Protein AF-A0A1I7UH33-F1 (afdb_monomer_lite)

Secondary structure (DSSP, 8-state):
-----------HHHHHHHHHHHHHHHHHHHHHEETTEESS-SS---HHHHHHHHHHHHHHHHHHHHHHHHHHHHHHHHHHTT-HHHHHHHHHHHHHHHHHHHHHHHHHHHHHHHHHHHHHHHHHHHHHHHHHHHHHHHHHHHHHHHHHHHHHHHHHHHHHHHHHHHHHHHHHHHHHHHHHHHHHHHHHHHHHHHHHHHHHHHHHHHHHHHHHHHHHHHHHHHHHHHHHHHHHHHHHHHHHHHHHHHHHHHHHHHHHHHHHHHHHHHHHHHHHHHHHHHHHHHHHHHHHHHHHHHHHHHHHHTSSSSS----------------------------

pLDDT: mean 82.99, std 18.4, range [32.38, 98.31]

Sequence (335 aa):
MSTEPVYIVLSSDDTVKYAIDQTLFSIESGIRGAPSDPFYPDEIQDQSLSLNISCAVSFYEGLAKNEGDRTQKTLERLTKEGKTAQVNSVLYDFNQNLFGIVEKAKKEGIRLKEQYDGKEDYCRIKELEEELAEKDEKLERLFSTIDRYKTKQSESNRMLKEKDEEIKRLSGLIREMDQKLILEEKEKKESVEKWMKKFLDTQYELLKSVHRHKTDTEEWNLKEFQFNQRIEYTDEYAKRLKELLEEAEERNMEDENLMMKLDSAEEEVYDLNCSIDGFKKIVETLTENLEKLTKELGEKKKKEELKEATDELPDIYEDDELDMESFDQLEDEDE

Foldseek 3Di:
DDPDDPPPCDPLLVLLVVLLVVLLVLLLCLQQPHPVDGLDPPDDPPPVLVVVSVVLSVVLSVQLVVLSVVLVVVLVVCVVVVVVVCNVVSVVVSSVSSVVSSVVSNVNNVVSSVVVVVVVVVVVVVVVVVVVVVVVVVVVVVVVVVVVVVVVVVVVVVVVVVVVVVVVVVVVVVVVVVVVVVVVVVVVVVVVVVVVVVVVVVVVVVVVVVVVVVVVVVVVVVVVVVVVVVVVVVVVVVVVVVVVVVVVVVVVVVVVVVVVVVVVVVVVVVVVVVVVVVVVVVVVVVVVVVVVVVVVVVVVVVPPPDDDDDDDDDDDDDDDDDDDDDDDDDDDDDD

Organism: NCBI:txid1561998

Structure (mmCIF, N/CA/C/O backbone):
data_AF-A0A1I7UH33-F1
#
_entry.id   AF-A0A1I7UH33-F1
#
loop_
_atom_site.group_PDB
_atom_site.id
_atom_site.type_symbol
_atom_site.label_atom_id
_atom_site.label_alt_id
_atom_site.label_comp_id
_atom_site.label_asym_id
_atom_site.label_entity_id
_atom_site.label_seq_id
_atom_site.pdbx_PDB_ins_code
_atom_site.Cartn_x
_atom_site.Cartn_y
_atom_site.Cartn_z
_atom_site.occupancy
_atom_site.B_iso_or_equiv
_atom_site.auth_seq_id
_atom_site.auth_comp_id
_atom_site.auth_asym_id
_atom_site.auth_atom_id
_atom_site.pdbx_PDB_model_num
ATOM 1 N N . MET A 1 1 ? -73.835 33.667 94.790 1.00 40.38 1 MET A N 1
ATOM 2 C CA . MET A 1 1 ? -73.772 32.713 93.666 1.00 40.38 1 MET A CA 1
ATOM 3 C C . MET A 1 1 ? -72.924 31.552 94.140 1.00 40.38 1 MET A C 1
ATOM 5 O O . MET A 1 1 ? -71.774 31.785 94.480 1.00 40.38 1 MET A O 1
ATOM 9 N N . SER A 1 2 ? -73.536 30.382 94.338 1.00 36.44 2 SER A N 1
ATOM 10 C CA . SER A 1 2 ? -72.863 29.214 94.918 1.00 36.44 2 SER A CA 1
ATOM 11 C C . SER A 1 2 ? -71.947 28.579 93.876 1.00 36.44 2 SER A C 1
ATOM 13 O O . SER A 1 2 ? -72.409 28.188 92.806 1.00 36.44 2 SER A O 1
ATOM 15 N N . THR A 1 3 ? -70.654 28.536 94.180 1.00 47.97 3 THR A N 1
ATOM 16 C CA . THR A 1 3 ? -69.605 27.846 93.427 1.00 47.97 3 THR A CA 1
ATOM 17 C C . THR A 1 3 ? -69.366 26.482 94.065 1.00 47.97 3 THR A C 1
ATOM 19 O O . THR A 1 3 ? -68.368 26.287 94.756 1.00 47.97 3 THR A O 1
ATOM 22 N N . GLU A 1 4 ? -70.292 25.548 93.868 1.00 35.81 4 GLU A N 1
ATOM 23 C CA . GLU A 1 4 ? -70.017 24.134 94.121 1.00 35.81 4 GLU A CA 1
ATOM 24 C C . GLU A 1 4 ? -69.706 23.444 92.786 1.00 35.81 4 GLU A C 1
ATOM 26 O O . GLU A 1 4 ? -70.457 23.614 91.820 1.00 35.81 4 GLU A O 1
ATOM 31 N N . PRO A 1 5 ? -68.582 22.712 92.685 1.00 42.12 5 PRO A N 1
ATOM 32 C CA . PRO A 1 5 ? -68.235 21.980 91.480 1.00 42.12 5 PRO A CA 1
ATOM 33 C C . PRO A 1 5 ? -69.260 20.868 91.252 1.00 42.12 5 PRO A C 1
ATOM 35 O O . PRO A 1 5 ? -69.500 20.029 92.121 1.00 42.12 5 PRO A O 1
ATOM 38 N N . VAL A 1 6 ? -69.856 20.859 90.061 1.00 32.38 6 VAL A N 1
ATOM 39 C CA . VAL A 1 6 ? -70.699 19.765 89.579 1.00 32.38 6 VAL A CA 1
ATOM 40 C C . VAL A 1 6 ? -69.805 18.534 89.427 1.00 32.38 6 VAL A C 1
ATOM 42 O O . VAL A 1 6 ? -69.085 18.395 88.440 1.00 32.38 6 VAL A O 1
ATOM 45 N N . TYR A 1 7 ? -69.822 17.647 90.421 1.00 38.19 7 TYR A N 1
ATOM 46 C CA . TYR A 1 7 ? -69.292 16.298 90.270 1.00 38.19 7 TYR A CA 1
ATOM 47 C C . TYR A 1 7 ? -70.188 15.575 89.266 1.00 38.19 7 TYR A C 1
ATOM 49 O O . TYR A 1 7 ? -71.305 15.174 89.595 1.00 38.19 7 TYR A O 1
ATOM 57 N N . ILE A 1 8 ? -69.716 15.427 88.027 1.00 38.53 8 ILE A N 1
ATOM 58 C CA . ILE A 1 8 ? -70.295 14.454 87.103 1.00 38.53 8 ILE A CA 1
ATOM 59 C C . ILE A 1 8 ? -69.980 13.087 87.711 1.00 38.53 8 ILE A C 1
ATOM 61 O O . ILE A 1 8 ? -68.892 12.545 87.533 1.00 38.53 8 ILE A O 1
ATOM 65 N N . VAL A 1 9 ? -70.916 12.556 88.496 1.00 41.16 9 VAL A N 1
ATOM 66 C CA . VAL A 1 9 ? -70.908 11.156 88.913 1.00 41.16 9 VAL A CA 1
ATOM 67 C C . VAL A 1 9 ? -71.262 10.354 87.664 1.00 41.16 9 VAL A C 1
ATOM 69 O O . VAL A 1 9 ? -72.426 10.046 87.419 1.00 41.16 9 VAL A O 1
ATOM 72 N N . LEU A 1 10 ? -70.264 10.096 86.815 1.00 51.88 10 LEU A N 1
ATOM 73 C CA . LEU A 1 10 ? -70.374 9.047 85.808 1.00 51.88 10 LEU A CA 1
ATOM 74 C C . LEU A 1 10 ? -70.649 7.741 86.553 1.00 51.88 10 LEU A C 1
ATOM 76 O O . LEU A 1 10 ? -70.058 7.486 87.608 1.00 51.88 10 LEU A O 1
ATOM 80 N N . SER A 1 11 ? -71.560 6.926 86.024 1.00 64.50 11 SER A N 1
ATOM 81 C CA . SER A 1 11 ? -71.752 5.577 86.543 1.00 64.50 11 SER A CA 1
ATOM 82 C C . SER A 1 11 ? -70.399 4.858 86.543 1.00 64.50 11 SER A C 1
ATOM 84 O O . SER A 1 11 ? -69.590 5.027 85.624 1.00 64.50 11 SER A O 1
ATOM 86 N N . SER A 1 12 ? -70.135 4.045 87.566 1.00 66.56 12 SER A N 1
ATOM 87 C CA . SER A 1 12 ? -68.930 3.211 87.625 1.00 66.56 12 SER A CA 1
ATOM 88 C C . SER A 1 12 ? -68.765 2.341 86.370 1.00 66.56 12 SER A C 1
ATOM 90 O O . SER A 1 12 ? -67.638 2.050 85.975 1.00 66.56 12 SER A O 1
ATOM 92 N N . ASP A 1 13 ? -69.875 2.001 85.708 1.00 75.44 13 ASP A N 1
ATOM 93 C CA . ASP A 1 13 ? -69.895 1.245 84.453 1.00 75.44 13 ASP A CA 1
ATOM 94 C C . ASP A 1 13 ? -69.340 2.041 83.260 1.00 75.44 13 ASP A C 1
ATOM 96 O O . ASP A 1 13 ? -68.553 1.508 82.476 1.00 75.44 13 ASP A O 1
ATOM 100 N N . ASP A 1 14 ? -69.676 3.330 83.143 1.00 82.56 14 ASP A N 1
ATOM 101 C CA . ASP A 1 14 ? -69.203 4.182 82.040 1.00 82.56 14 ASP A CA 1
ATOM 102 C C . ASP A 1 14 ? -67.693 4.429 82.138 1.00 82.56 14 ASP A C 1
ATOM 104 O O . ASP A 1 14 ? -66.991 4.491 81.129 1.00 82.56 14 ASP A O 1
ATOM 108 N N . THR A 1 15 ? -67.180 4.511 83.369 1.00 84.00 15 THR A N 1
ATOM 109 C CA . THR A 1 15 ? -65.752 4.726 83.638 1.00 84.00 15 THR A CA 1
ATOM 110 C C . THR A 1 15 ? -64.915 3.505 83.248 1.00 84.00 15 THR A C 1
ATOM 112 O O . THR A 1 15 ? -63.878 3.652 82.601 1.00 84.00 15 THR A O 1
ATOM 115 N N . VAL A 1 16 ? -65.370 2.295 83.601 1.00 87.44 16 VAL A N 1
ATOM 116 C CA . VAL A 1 16 ? -64.689 1.044 83.228 1.00 87.44 16 VAL A CA 1
ATOM 117 C C . VAL A 1 16 ? -64.705 0.861 81.715 1.00 87.44 16 VAL A C 1
ATOM 119 O O . VAL A 1 16 ? -63.663 0.585 81.124 1.00 87.44 16 VAL A O 1
ATOM 122 N N . LYS A 1 17 ? -65.857 1.081 81.073 1.00 90.62 17 LYS A N 1
ATOM 123 C CA . LYS A 1 17 ? -65.989 0.955 79.620 1.00 90.62 17 LYS A CA 1
ATOM 124 C C . LYS A 1 17 ? -65.065 1.915 78.870 1.00 90.62 17 LYS A C 1
ATOM 126 O O . LYS A 1 17 ? -64.315 1.478 78.004 1.00 90.62 17 LYS A O 1
ATOM 131 N N . TYR A 1 18 ? -65.060 3.192 79.252 1.00 92.19 18 TYR A N 1
ATOM 132 C CA . TYR A 1 18 ? -64.188 4.196 78.641 1.00 92.19 18 TYR A CA 1
ATOM 133 C C . TYR A 1 18 ? -62.700 3.831 78.765 1.00 92.19 18 TYR A C 1
ATOM 135 O O . TYR A 1 18 ? -61.945 3.935 77.799 1.00 92.19 18 TYR A O 1
ATOM 143 N N . ALA A 1 19 ? -62.272 3.360 79.939 1.00 91.44 19 ALA A N 1
ATOM 144 C CA . ALA A 1 19 ? -60.888 2.954 80.163 1.00 91.44 19 ALA A CA 1
ATOM 145 C C . ALA A 1 19 ? -60.489 1.722 79.331 1.00 91.44 19 ALA A C 1
ATOM 147 O O . ALA A 1 19 ? -59.359 1.663 78.838 1.00 91.44 19 ALA A O 1
ATOM 148 N N . ILE A 1 20 ? -61.403 0.763 79.133 1.00 94.19 20 ILE A N 1
ATOM 149 C CA . ILE A 1 20 ? -61.179 -0.376 78.231 1.00 94.19 20 ILE A CA 1
ATOM 150 C C . ILE A 1 20 ? -61.029 0.125 76.799 1.00 94.19 20 ILE A C 1
ATOM 152 O O . ILE A 1 20 ? -60.018 -0.185 76.181 1.00 94.19 20 ILE A O 1
ATOM 156 N N . ASP A 1 21 ? -61.965 0.929 76.291 1.00 93.81 21 ASP A N 1
ATOM 157 C CA . ASP A 1 21 ? -61.934 1.419 74.906 1.00 93.81 21 ASP A CA 1
ATOM 158 C C . ASP A 1 21 ? -60.626 2.178 74.608 1.00 93.81 21 ASP A C 1
ATOM 160 O O . ASP A 1 21 ? -59.949 1.910 73.611 1.00 93.81 21 ASP A O 1
ATOM 164 N N . GLN A 1 22 ? -60.193 3.039 75.535 1.00 94.19 22 GLN A N 1
ATOM 165 C CA . GLN A 1 22 ? -58.915 3.749 75.430 1.00 94.19 22 GLN A CA 1
ATOM 166 C C . GLN A 1 22 ? -57.704 2.801 75.469 1.00 94.19 22 GLN A C 1
ATOM 168 O O . GLN A 1 22 ? -56.687 3.030 74.804 1.00 94.19 22 GLN A O 1
ATOM 173 N N . THR A 1 23 ? -57.801 1.724 76.247 1.00 95.44 23 THR A N 1
ATOM 174 C CA . THR A 1 23 ? -56.757 0.701 76.344 1.00 95.44 23 THR A CA 1
ATOM 175 C C . THR A 1 23 ? -56.668 -0.134 75.073 1.00 95.44 23 THR A C 1
ATOM 177 O O . THR A 1 23 ? -55.558 -0.380 74.611 1.00 95.44 23 THR A O 1
ATOM 180 N N . LEU A 1 24 ? -57.796 -0.519 74.468 1.00 96.31 24 LEU A N 1
ATOM 181 C CA . LEU A 1 24 ? -57.823 -1.260 73.201 1.00 96.31 24 LEU A CA 1
ATOM 182 C C . LEU A 1 24 ? -57.125 -0.461 72.093 1.00 96.31 24 LEU A C 1
ATOM 184 O O . LEU A 1 24 ? -56.218 -0.978 71.444 1.00 96.31 24 LEU A O 1
ATOM 188 N N . PHE A 1 25 ? -57.439 0.832 71.975 1.00 95.19 25 PHE A N 1
ATOM 189 C CA . PHE A 1 25 ? -56.751 1.727 71.039 1.00 95.19 25 PHE A CA 1
ATOM 190 C C . PHE A 1 25 ? -55.234 1.807 71.303 1.00 95.19 25 PHE A C 1
ATOM 192 O O . PHE A 1 25 ? -54.415 1.793 70.380 1.00 95.19 25 PHE A O 1
ATOM 199 N N . SER A 1 26 ? -54.844 1.862 72.579 1.00 95.62 26 SER A N 1
ATOM 200 C CA . SER A 1 26 ? -53.435 1.925 72.988 1.00 95.62 26 SER A CA 1
ATOM 201 C C . SER A 1 26 ? -52.684 0.609 72.752 1.00 95.62 26 SER A C 1
ATOM 203 O O . SER A 1 26 ? -51.489 0.637 72.466 1.00 95.62 26 SER A O 1
ATOM 205 N N . ILE A 1 27 ? -53.362 -0.538 72.860 1.00 96.94 27 ILE A N 1
ATOM 206 C CA . ILE A 1 27 ? -52.823 -1.865 72.527 1.00 96.94 27 ILE A CA 1
ATOM 207 C C . ILE A 1 27 ? -52.566 -1.956 71.026 1.00 96.94 27 ILE A C 1
ATOM 209 O O . ILE A 1 27 ? -51.472 -2.347 70.623 1.00 96.94 27 ILE A O 1
ATOM 213 N N . GLU A 1 28 ? -53.541 -1.559 70.208 1.00 93.75 28 GLU A N 1
ATOM 214 C CA . GLU A 1 28 ? -53.405 -1.582 68.754 1.00 93.75 28 GLU A CA 1
ATOM 215 C C . GLU A 1 28 ? -52.258 -0.677 68.291 1.00 93.75 28 GLU A C 1
ATOM 217 O O . GLU A 1 28 ? -51.367 -1.135 67.577 1.00 93.75 28 GLU A O 1
ATOM 222 N N . SER A 1 29 ? -52.200 0.556 68.804 1.00 93.88 29 SER A N 1
ATOM 223 C CA . SER A 1 29 ? -51.093 1.485 68.532 1.00 93.88 29 SER A CA 1
ATOM 224 C C . SER A 1 29 ? -49.752 0.987 69.088 1.00 93.88 29 SER A C 1
ATOM 226 O O . SER A 1 29 ? -48.694 1.254 68.527 1.00 93.88 29 SER A O 1
ATOM 228 N N . GLY A 1 30 ? -49.759 0.257 70.205 1.00 95.00 30 GLY A N 1
ATOM 229 C CA . GLY A 1 30 ? -48.544 -0.318 70.778 1.00 95.00 30 GLY A CA 1
ATOM 230 C C . GLY A 1 30 ? -47.955 -1.430 69.912 1.00 95.00 30 GLY A C 1
ATOM 231 O O . GLY A 1 30 ? -46.737 -1.545 69.810 1.00 95.00 30 GLY A O 1
ATOM 232 N N . ILE A 1 31 ? -48.811 -2.228 69.273 1.00 95.31 31 ILE A N 1
ATOM 233 C CA . ILE A 1 31 ? -48.387 -3.366 68.453 1.00 95.31 31 ILE A CA 1
ATOM 234 C C . ILE A 1 31 ? -48.082 -2.938 67.018 1.00 95.31 31 ILE A C 1
ATOM 236 O O . ILE A 1 31 ? -47.100 -3.405 66.445 1.00 95.31 31 ILE A O 1
ATOM 240 N N . ARG A 1 32 ? -48.906 -2.056 66.439 1.00 93.38 32 ARG A N 1
ATOM 241 C CA . ARG A 1 32 ? -48.792 -1.605 65.044 1.00 93.38 32 ARG A CA 1
ATOM 242 C C . ARG A 1 32 ? -47.968 -0.332 64.864 1.00 93.38 32 ARG A C 1
ATOM 244 O O . ARG A 1 32 ? -47.685 0.014 63.726 1.00 93.38 32 ARG A O 1
ATOM 251 N N . GLY A 1 33 ? -47.580 0.349 65.939 1.00 91.31 33 GLY A N 1
ATOM 252 C CA . GLY A 1 33 ? -47.010 1.695 65.878 1.00 91.31 33 GLY A CA 1
ATOM 253 C C . GLY A 1 33 ? -48.090 2.777 65.934 1.00 91.31 33 GLY A C 1
ATOM 254 O O . GLY A 1 33 ? -49.290 2.503 65.859 1.00 91.31 33 GLY A O 1
ATOM 255 N N . ALA A 1 34 ? -47.667 4.027 66.115 1.00 90.06 34 ALA A N 1
ATOM 256 C CA . ALA A 1 34 ? -48.605 5.140 66.177 1.00 90.06 34 ALA A CA 1
ATOM 257 C C . ALA A 1 34 ? -49.302 5.314 64.815 1.00 90.06 34 ALA A C 1
ATOM 259 O O . ALA A 1 34 ? -48.661 5.119 63.790 1.00 90.06 34 ALA A O 1
ATOM 260 N N . PRO A 1 35 ? -50.565 5.771 64.748 1.00 86.75 35 PRO A N 1
ATOM 261 C CA . PRO A 1 35 ? -51.233 6.005 63.462 1.00 86.75 35 PRO A CA 1
ATOM 262 C C . PRO A 1 35 ? -50.491 6.984 62.539 1.00 86.75 35 PRO A C 1
ATOM 264 O O . PRO A 1 35 ? -50.625 6.921 61.324 1.00 86.75 35 PRO A O 1
ATOM 267 N N . SER A 1 36 ? -49.712 7.904 63.116 1.00 88.62 36 SER A N 1
ATOM 268 C CA . SER A 1 36 ? -48.860 8.844 62.380 1.00 88.62 36 SER A CA 1
ATOM 269 C C . SER A 1 36 ? -47.519 8.256 61.934 1.00 88.62 36 SER A C 1
ATOM 271 O O . SER A 1 36 ? -46.847 8.868 61.112 1.00 88.62 36 SER A O 1
ATOM 273 N N . ASP A 1 37 ? -47.104 7.140 62.531 1.00 88.75 37 ASP A N 1
ATOM 274 C CA . ASP A 1 37 ? -45.825 6.465 62.295 1.00 88.75 37 ASP A CA 1
ATOM 275 C C . ASP A 1 37 ? -45.994 4.953 62.550 1.00 88.75 37 ASP A C 1
ATOM 277 O O . ASP A 1 37 ? -45.614 4.439 63.615 1.00 88.75 37 ASP A O 1
ATOM 281 N N . PRO A 1 38 ? -46.691 4.250 61.639 1.00 90.62 38 PRO A N 1
ATOM 282 C CA . PRO A 1 38 ? -46.948 2.833 61.803 1.00 90.62 38 PRO A CA 1
ATOM 283 C C . PRO A 1 38 ? -45.648 2.045 61.610 1.00 90.62 38 PRO A C 1
ATOM 285 O O . PRO A 1 38 ? -44.810 2.360 60.770 1.00 90.62 38 PRO A O 1
ATOM 288 N N . PHE A 1 39 ? -45.482 0.978 62.385 1.00 89.12 39 PHE A N 1
ATOM 289 C CA . PHE A 1 39 ? -44.353 0.055 62.263 1.00 89.12 39 PHE A CA 1
ATOM 290 C C . PHE A 1 39 ? -44.393 -0.756 60.971 1.00 89.12 39 PHE A C 1
ATOM 292 O O . PHE A 1 39 ? -43.353 -1.235 60.535 1.00 89.12 39 PHE A O 1
ATOM 299 N N . TYR A 1 40 ? -45.577 -0.915 60.380 1.00 87.69 40 TYR A N 1
ATOM 300 C CA . TYR A 1 40 ? -45.798 -1.726 59.190 1.00 87.69 40 TYR A CA 1
ATOM 301 C C . TYR A 1 40 ? -46.638 -0.948 58.174 1.00 87.69 40 TYR A C 1
ATOM 303 O O . TYR A 1 40 ? -47.485 -0.149 58.583 1.00 87.69 40 TYR A O 1
ATOM 311 N N . PRO A 1 41 ? -46.460 -1.197 56.867 1.00 83.19 41 PRO A N 1
ATOM 312 C CA . PRO A 1 41 ? -47.356 -0.671 55.845 1.00 83.19 41 PRO A CA 1
ATOM 313 C C . PRO A 1 41 ? -48.775 -1.243 56.002 1.00 83.19 41 PRO A C 1
ATOM 315 O O . PRO A 1 41 ? -48.961 -2.334 56.545 1.00 83.19 41 PRO A O 1
ATOM 318 N N . ASP A 1 42 ? -49.773 -0.520 55.484 1.00 78.00 42 ASP A N 1
ATOM 319 C CA . ASP A 1 42 ? -51.192 -0.907 55.566 1.00 78.00 42 ASP A CA 1
ATOM 320 C C . ASP A 1 42 ? -51.464 -2.303 54.972 1.00 78.00 42 ASP A C 1
ATOM 322 O O . ASP A 1 42 ? -52.300 -3.056 55.476 1.00 78.00 42 ASP A O 1
ATOM 326 N N . GLU A 1 43 ? -50.712 -2.681 53.935 1.00 81.12 43 GLU A N 1
ATOM 327 C CA . GLU A 1 43 ? -50.740 -4.010 53.326 1.00 81.12 43 GLU A CA 1
ATOM 328 C C . GLU A 1 43 ? -49.455 -4.783 53.651 1.00 81.12 43 GLU A C 1
ATOM 330 O O . GLU A 1 43 ? -48.412 -4.613 53.019 1.00 81.12 43 GLU A O 1
ATOM 335 N N . ILE A 1 44 ? -49.536 -5.674 54.642 1.00 80.88 44 ILE A N 1
ATOM 336 C CA . ILE A 1 44 ? -48.430 -6.564 55.013 1.00 80.88 44 ILE A CA 1
ATOM 337 C C . ILE A 1 44 ? -48.418 -7.770 54.069 1.00 80.88 44 ILE A C 1
ATOM 339 O O . ILE A 1 44 ? -49.298 -8.629 54.141 1.00 80.88 44 ILE A O 1
ATOM 343 N N . GLN A 1 45 ? -47.397 -7.858 53.211 1.00 78.69 45 GLN A N 1
ATOM 344 C CA . GLN A 1 45 ? -47.238 -8.972 52.265 1.00 78.69 45 GLN A CA 1
ATOM 345 C C . GLN A 1 45 ? -46.832 -10.291 52.949 1.00 78.69 45 GLN A C 1
ATOM 347 O O . GLN A 1 45 ? -47.200 -11.369 52.480 1.00 78.69 45 GLN A O 1
ATOM 352 N N . ASP A 1 46 ? -46.110 -10.231 54.076 1.00 81.50 46 ASP A N 1
ATOM 353 C CA . ASP A 1 46 ? -45.777 -11.417 54.878 1.00 81.50 46 ASP A CA 1
ATOM 354 C C . ASP A 1 46 ? -47.017 -11.887 55.661 1.00 81.50 46 ASP A C 1
ATOM 356 O O . ASP A 1 46 ? -47.367 -11.366 56.726 1.00 81.50 46 ASP A O 1
ATOM 360 N N . GLN A 1 47 ? -47.678 -12.917 55.127 1.00 82.94 47 GLN A N 1
ATOM 361 C CA . GLN A 1 47 ? -48.877 -13.508 55.719 1.00 82.94 47 GLN A CA 1
ATOM 362 C C . GLN A 1 47 ? -48.631 -14.040 57.141 1.00 82.94 47 GLN A C 1
ATOM 364 O O . GLN A 1 47 ? -49.537 -13.993 57.970 1.00 82.94 47 GLN A O 1
ATOM 369 N N . SER A 1 48 ? -47.413 -14.499 57.457 1.00 83.62 48 SER A N 1
ATOM 370 C CA . SER A 1 48 ? -47.063 -14.957 58.804 1.00 83.62 48 SER A CA 1
ATOM 371 C C . SER A 1 48 ? -46.952 -13.790 59.782 1.00 83.62 48 SER A C 1
ATOM 373 O O . SER A 1 48 ? -47.402 -13.911 60.922 1.00 83.62 48 SER A O 1
ATOM 375 N N . LEU A 1 49 ? -46.359 -12.671 59.362 1.00 85.81 49 LEU A N 1
ATOM 376 C CA . LEU A 1 49 ? -46.242 -11.475 60.198 1.00 85.81 49 LEU A CA 1
ATOM 377 C C . LEU A 1 49 ? -47.613 -10.843 60.457 1.00 85.81 49 LEU A C 1
ATOM 379 O O . LEU A 1 49 ? -47.929 -10.517 61.599 1.00 85.81 49 LEU A O 1
ATOM 383 N N . SER A 1 50 ? -48.447 -10.745 59.420 1.00 87.44 50 SER A N 1
ATOM 384 C CA . SER A 1 50 ? -49.824 -10.254 59.532 1.00 87.44 50 SER A CA 1
ATOM 385 C C . SER A 1 50 ? -50.633 -11.053 60.566 1.00 87.44 50 SER A C 1
ATOM 387 O O . SER A 1 50 ? -51.294 -10.481 61.438 1.00 87.44 50 SER A O 1
ATOM 389 N N . LEU A 1 51 ? -50.502 -12.385 60.544 1.00 88.50 51 LEU A N 1
ATOM 390 C CA . LEU A 1 51 ? -51.170 -13.278 61.493 1.00 88.50 51 LEU A CA 1
ATOM 391 C C . LEU A 1 51 ? -50.632 -13.105 62.921 1.00 88.50 51 LEU A C 1
ATOM 393 O O . LEU A 1 51 ? -51.417 -13.024 63.863 1.00 88.50 51 LEU A O 1
ATOM 397 N N . ASN A 1 52 ? -49.312 -12.965 63.083 1.00 90.81 52 ASN A N 1
ATOM 398 C CA . ASN A 1 52 ? -48.681 -12.718 64.382 1.00 90.81 52 ASN A CA 1
ATOM 399 C C . ASN A 1 52 ? -49.123 -11.383 65.001 1.00 90.81 52 ASN A C 1
ATOM 401 O O . ASN A 1 52 ? -49.455 -11.343 66.186 1.00 90.81 52 ASN A O 1
ATOM 405 N N . ILE A 1 53 ? -49.186 -10.312 64.202 1.00 92.00 53 ILE A N 1
ATOM 406 C CA . ILE A 1 53 ? -49.682 -8.996 64.630 1.00 92.00 53 ILE A CA 1
ATOM 407 C C . ILE A 1 53 ? -51.144 -9.105 65.069 1.00 92.00 53 ILE A C 1
ATOM 409 O O . ILE A 1 53 ? -51.490 -8.669 66.167 1.00 92.00 53 ILE A O 1
ATOM 413 N N . SER A 1 54 ? -51.998 -9.735 64.255 1.00 92.56 54 SER A N 1
ATOM 414 C CA . SER A 1 54 ? -53.414 -9.913 64.590 1.00 92.56 54 SER A CA 1
ATOM 415 C C . SER A 1 54 ? -53.604 -10.729 65.871 1.00 92.56 54 SER A C 1
ATOM 417 O O . SER A 1 54 ? -54.402 -10.345 66.726 1.00 92.56 54 SER A O 1
ATOM 419 N N . CYS A 1 55 ? -52.870 -11.833 66.037 1.00 93.12 55 CYS A N 1
ATOM 420 C CA . CYS A 1 55 ? -52.927 -12.656 67.243 1.00 93.12 55 CYS A CA 1
ATOM 421 C C . CYS A 1 55 ? -52.466 -11.887 68.486 1.00 93.12 55 CYS A C 1
ATOM 423 O O . CYS A 1 55 ? -53.103 -12.003 69.533 1.00 93.12 55 CYS A O 1
ATOM 425 N N . ALA A 1 56 ? -51.399 -11.089 68.377 1.00 92.94 56 ALA A N 1
ATOM 426 C CA . ALA A 1 56 ? -50.910 -10.266 69.477 1.00 92.94 56 ALA A CA 1
ATOM 427 C C . ALA A 1 56 ? -51.956 -9.224 69.900 1.00 92.94 56 ALA A C 1
ATOM 429 O O . ALA A 1 56 ? -52.266 -9.134 71.089 1.00 92.94 56 ALA A O 1
ATOM 430 N N . VAL A 1 57 ? -52.554 -8.498 68.945 1.00 95.31 57 VAL A N 1
ATOM 431 C CA . VAL A 1 57 ? -53.620 -7.521 69.231 1.00 95.31 57 VAL A CA 1
ATOM 432 C C . VAL A 1 57 ? -54.773 -8.212 69.955 1.00 95.31 57 VAL A C 1
ATOM 434 O O . VAL A 1 57 ? -55.079 -7.857 71.092 1.00 95.31 57 VAL A O 1
ATOM 437 N N . SER A 1 58 ? -55.339 -9.275 69.374 1.00 94.38 58 SER A N 1
ATOM 438 C CA . SER A 1 58 ? -56.466 -9.995 69.980 1.00 94.38 58 SER A CA 1
ATOM 439 C C . SER A 1 58 ? -56.148 -10.571 71.367 1.00 94.38 58 SER A C 1
ATOM 441 O O . SER A 1 58 ? -57.013 -10.570 72.244 1.00 94.38 58 SER A O 1
ATOM 443 N N . PHE A 1 59 ? -54.919 -11.043 71.596 1.00 97.00 59 PHE A N 1
ATOM 444 C CA . PHE A 1 59 ? -54.488 -11.558 72.896 1.00 97.00 59 PHE A CA 1
ATOM 445 C C . PHE A 1 59 ? -54.524 -10.473 73.980 1.00 97.00 59 PHE A C 1
ATOM 447 O O . PHE A 1 59 ? -55.141 -10.668 75.031 1.00 97.00 59 PHE A O 1
ATOM 454 N N . TYR A 1 60 ? -53.904 -9.317 73.727 1.00 97.31 60 TYR A N 1
ATOM 455 C CA . TYR A 1 60 ? -53.856 -8.225 74.701 1.00 97.31 60 TYR A CA 1
ATOM 456 C C . TYR A 1 60 ? -55.213 -7.535 74.874 1.00 97.31 60 TYR A C 1
ATOM 458 O O . TYR A 1 60 ? -55.575 -7.192 76.001 1.00 97.31 60 TYR A O 1
ATOM 466 N N . GLU A 1 61 ? -56.010 -7.408 73.810 1.00 96.81 61 GLU A N 1
ATOM 467 C CA . GLU A 1 61 ? -57.401 -6.958 73.923 1.00 96.81 61 GLU A CA 1
ATOM 468 C C . GLU A 1 61 ? -58.227 -7.882 74.825 1.00 96.81 61 GLU A C 1
ATOM 470 O O . GLU A 1 61 ? -59.004 -7.417 75.661 1.00 96.81 61 GLU A O 1
ATOM 475 N N . GLY A 1 62 ? -58.047 -9.198 74.677 1.00 95.62 62 GLY A N 1
ATOM 476 C CA . GLY A 1 62 ? -58.689 -10.196 75.525 1.00 95.62 62 GLY A CA 1
ATOM 477 C C . GLY A 1 62 ? -58.306 -10.033 76.996 1.00 95.62 62 GLY A C 1
ATOM 478 O O . GLY A 1 62 ? -59.167 -10.137 77.869 1.00 95.62 62 GLY A O 1
ATOM 479 N N . LEU A 1 63 ? -57.038 -9.724 77.292 1.00 96.56 63 LEU A N 1
ATOM 480 C CA . LEU A 1 63 ? -56.597 -9.422 78.658 1.00 96.56 63 LEU A CA 1
ATOM 481 C C . LEU A 1 63 ? -57.272 -8.162 79.216 1.00 96.56 63 LEU A C 1
ATOM 483 O O . LEU A 1 63 ? -57.755 -8.199 80.346 1.00 96.56 63 LEU A O 1
ATOM 487 N N . ALA A 1 64 ? -57.353 -7.085 78.429 1.00 96.00 64 ALA A N 1
ATOM 488 C CA . ALA A 1 64 ? -57.979 -5.833 78.854 1.00 96.00 64 ALA A CA 1
ATOM 489 C C . ALA A 1 64 ? -59.487 -5.996 79.117 1.00 96.00 64 ALA A C 1
ATOM 491 O O . ALA A 1 64 ? -59.985 -5.546 80.148 1.00 96.00 64 ALA A O 1
ATOM 492 N N . LYS A 1 65 ? -60.204 -6.704 78.233 1.00 95.81 65 LYS A N 1
ATOM 493 C CA . LYS A 1 65 ? -61.637 -7.008 78.397 1.00 95.81 65 LYS A CA 1
ATOM 494 C C . LYS A 1 65 ? -61.895 -7.871 79.634 1.00 95.81 65 LYS A C 1
ATOM 496 O O . LYS A 1 65 ? -62.752 -7.537 80.443 1.00 95.81 65 LYS A O 1
ATOM 501 N N . ASN A 1 66 ? -61.099 -8.925 79.836 1.00 95.62 66 ASN A N 1
ATOM 502 C CA . ASN A 1 66 ? -61.207 -9.783 81.020 1.00 95.62 66 ASN A CA 1
ATOM 503 C C . ASN A 1 66 ? -60.962 -9.016 82.328 1.00 95.62 66 ASN A C 1
ATOM 505 O O . ASN A 1 66 ? -61.618 -9.282 83.337 1.00 95.62 66 ASN A O 1
ATOM 509 N N . GLU A 1 67 ? -60.006 -8.088 82.328 1.00 95.00 67 GLU A N 1
ATOM 510 C CA . GLU A 1 67 ? -59.725 -7.235 83.482 1.00 95.00 67 GLU A CA 1
ATOM 511 C C . GLU A 1 67 ? -60.876 -6.253 83.748 1.00 95.00 67 GLU A C 1
ATOM 513 O O . GLU A 1 67 ? -61.283 -6.063 84.897 1.00 95.00 67 GLU A O 1
ATOM 518 N N . GLY A 1 68 ? -61.469 -5.720 82.678 1.00 93.38 68 GLY A N 1
ATOM 519 C CA . GLY A 1 68 ? -62.715 -4.962 82.705 1.00 93.38 68 GLY A CA 1
ATOM 520 C C . GLY A 1 68 ? -63.861 -5.717 83.373 1.00 93.38 68 GLY A C 1
ATOM 521 O O . GLY A 1 68 ? -64.409 -5.250 84.371 1.00 93.38 68 GLY A O 1
ATOM 522 N N . ASP A 1 69 ? -64.161 -6.925 82.892 1.00 93.69 69 ASP A N 1
ATOM 523 C CA . ASP A 1 69 ? -65.241 -7.773 83.411 1.00 93.69 69 ASP A CA 1
ATOM 524 C C . ASP A 1 69 ? -65.048 -8.124 84.895 1.00 93.69 69 ASP A C 1
ATOM 526 O O . ASP A 1 69 ? -65.999 -8.147 85.685 1.00 93.69 69 ASP A O 1
ATOM 530 N N . ARG A 1 70 ? -63.805 -8.421 85.300 1.00 93.50 70 ARG A N 1
ATOM 531 C CA . ARG A 1 70 ? -63.452 -8.697 86.705 1.00 93.50 70 ARG A CA 1
ATOM 532 C C . ARG A 1 70 ? -63.670 -7.475 87.588 1.00 93.50 70 ARG A C 1
ATOM 534 O O . ARG A 1 70 ? -64.222 -7.598 88.688 1.00 93.50 70 ARG A O 1
ATOM 541 N N . THR A 1 71 ? -63.247 -6.314 87.105 1.00 92.69 71 THR A N 1
ATOM 542 C CA . THR A 1 71 ? -63.383 -5.041 87.811 1.00 92.69 71 THR A CA 1
ATOM 543 C C . THR A 1 71 ? -64.852 -4.671 87.953 1.00 92.69 71 THR A C 1
ATOM 545 O O . THR A 1 71 ? -65.297 -4.391 89.063 1.00 92.69 71 THR A O 1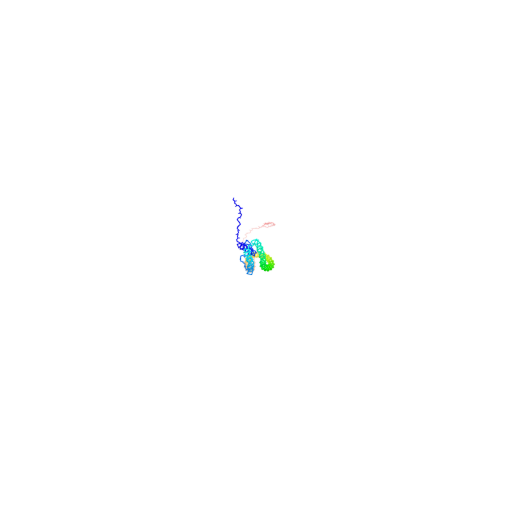
ATOM 548 N N . GLN A 1 72 ? -65.640 -4.788 86.885 1.00 91.44 72 GLN A N 1
ATOM 549 C CA . GLN A 1 72 ? -67.070 -4.487 86.897 1.00 91.44 72 GLN A CA 1
ATOM 550 C C . GLN A 1 72 ? -67.834 -5.357 87.904 1.00 91.44 72 GLN A C 1
ATOM 552 O O . GLN A 1 72 ? -68.528 -4.831 88.774 1.00 91.44 72 GLN A O 1
ATOM 557 N N . LYS A 1 73 ? -67.611 -6.679 87.900 1.00 91.88 73 LYS A N 1
ATOM 558 C CA . LYS A 1 73 ? -68.194 -7.592 88.906 1.00 91.88 73 LYS A CA 1
ATOM 559 C C . LYS A 1 73 ? -67.816 -7.207 90.338 1.00 91.88 73 LYS A C 1
ATOM 561 O O . LYS A 1 73 ? -68.622 -7.337 91.261 1.00 91.88 73 LYS A O 1
ATOM 566 N N . THR A 1 74 ? -66.582 -6.744 90.535 1.00 91.00 74 THR A N 1
ATOM 567 C CA . THR A 1 74 ? -66.095 -6.298 91.846 1.00 91.00 74 THR A CA 1
ATOM 568 C C . THR A 1 74 ? -66.780 -5.004 92.280 1.00 91.00 74 THR A C 1
ATOM 570 O O . THR A 1 74 ? -67.204 -4.906 93.433 1.00 91.00 74 THR A O 1
ATOM 573 N N . LEU A 1 75 ? -66.946 -4.048 91.364 1.00 89.19 75 LEU A N 1
ATOM 574 C CA . LEU A 1 75 ? -67.633 -2.781 91.607 1.00 89.19 75 LEU A CA 1
ATOM 575 C C . LEU A 1 75 ? -69.115 -2.991 91.921 1.00 89.19 75 LEU A C 1
ATOM 577 O O . LEU A 1 75 ? -69.587 -2.482 92.933 1.00 89.19 75 LEU A O 1
ATOM 581 N N . GLU A 1 76 ? -69.831 -3.809 91.146 1.00 89.19 76 GLU A N 1
ATOM 582 C CA . GLU A 1 76 ? -71.235 -4.147 91.420 1.00 89.19 76 GLU A CA 1
ATOM 583 C C . GLU A 1 76 ? -71.429 -4.727 92.828 1.00 89.19 76 GLU A C 1
ATOM 585 O O . GLU A 1 76 ? -72.386 -4.382 93.528 1.00 89.19 76 GLU A O 1
ATOM 590 N N . ARG A 1 77 ? -70.515 -5.607 93.259 1.00 89.88 77 ARG A N 1
ATOM 591 C CA . ARG A 1 77 ? -70.532 -6.187 94.607 1.00 89.88 77 ARG A CA 1
ATOM 592 C C . ARG A 1 77 ? -70.310 -5.118 95.678 1.00 89.88 77 ARG A C 1
ATOM 594 O O . ARG A 1 77 ? -71.076 -5.061 96.636 1.00 89.88 77 ARG A O 1
ATOM 601 N N . LEU A 1 78 ? -69.304 -4.257 95.515 1.00 88.69 78 LEU A N 1
ATOM 602 C CA . LEU A 1 78 ? -69.007 -3.185 96.474 1.00 88.69 78 LEU A CA 1
ATOM 603 C C . LEU A 1 78 ? -70.149 -2.167 96.584 1.00 88.69 78 LEU A C 1
ATOM 605 O O . LEU A 1 78 ? -70.461 -1.718 97.689 1.00 88.69 78 LEU A O 1
ATOM 609 N N . THR A 1 79 ? -70.805 -1.855 95.465 1.00 85.19 79 THR A N 1
ATOM 610 C CA . THR A 1 79 ? -71.978 -0.975 95.415 1.00 85.19 79 THR A CA 1
ATOM 611 C C . THR A 1 79 ? -73.167 -1.589 96.155 1.00 85.19 79 THR A C 1
ATOM 613 O O . THR A 1 79 ? -73.783 -0.913 96.977 1.00 85.19 79 THR A O 1
ATOM 616 N N . LYS A 1 80 ? -73.451 -2.886 95.952 1.00 87.06 80 LYS A N 1
ATOM 617 C CA . LYS A 1 80 ? -74.506 -3.616 96.688 1.00 87.06 80 LYS A CA 1
ATOM 618 C C . LYS A 1 80 ? -74.240 -3.684 98.197 1.00 87.06 80 LYS A C 1
ATOM 620 O O . LYS A 1 80 ? -75.179 -3.651 98.983 1.00 87.06 80 LYS A O 1
ATOM 625 N N . GLU A 1 81 ? -72.973 -3.761 98.599 1.00 88.44 81 GLU A N 1
ATOM 626 C CA . GLU A 1 81 ? -72.545 -3.809 100.004 1.00 88.44 81 GLU A CA 1
ATOM 627 C C . GLU A 1 81 ? -72.426 -2.419 100.667 1.00 88.44 81 GLU A C 1
ATOM 629 O O . GLU A 1 81 ? -72.092 -2.339 101.849 1.00 88.44 81 GLU A O 1
ATOM 634 N N . GLY A 1 82 ? -72.662 -1.320 99.936 1.00 83.81 82 GLY A N 1
ATOM 635 C CA . GLY A 1 82 ? -72.536 0.050 100.453 1.00 83.81 82 GLY A CA 1
ATOM 636 C C . GLY A 1 82 ? -71.095 0.491 100.755 1.00 83.81 82 GLY A C 1
ATOM 637 O O . GLY A 1 82 ? -70.883 1.489 101.442 1.00 83.81 82 GLY A O 1
ATOM 638 N N . LYS A 1 83 ? -70.083 -0.227 100.247 1.00 87.50 83 LYS A N 1
ATOM 639 C CA . LYS A 1 83 ? -68.649 0.008 100.510 1.00 87.50 83 LYS A CA 1
ATOM 640 C C . LYS A 1 83 ? -68.031 0.995 99.516 1.00 87.50 83 LYS A C 1
ATOM 642 O O . LYS A 1 83 ? -67.003 0.722 98.896 1.00 87.50 83 LYS A O 1
ATOM 647 N N . THR A 1 84 ? -68.639 2.168 99.375 1.00 78.44 84 THR A N 1
ATOM 648 C CA . THR A 1 84 ? -68.236 3.186 98.385 1.00 78.44 84 THR A CA 1
ATOM 649 C C . THR A 1 84 ? -66.796 3.678 98.564 1.00 78.44 84 THR A C 1
ATOM 651 O O . THR A 1 84 ? -66.128 3.976 97.579 1.00 78.44 84 THR A O 1
ATOM 654 N N . ALA A 1 85 ? -66.261 3.670 99.790 1.00 79.56 85 ALA A N 1
ATOM 655 C CA . ALA A 1 85 ? -64.870 4.044 100.062 1.00 79.56 85 ALA A CA 1
ATOM 656 C C . ALA A 1 85 ? -63.827 3.125 99.385 1.00 79.56 85 ALA A C 1
ATOM 658 O O . ALA A 1 85 ? -62.694 3.548 99.173 1.00 79.56 85 ALA A O 1
ATOM 659 N N . GLN A 1 86 ? -64.189 1.884 99.029 1.00 84.81 86 GLN A N 1
ATOM 660 C CA . GLN A 1 86 ? -63.275 0.911 98.406 1.00 84.81 86 GLN A CA 1
ATOM 661 C C . GLN A 1 86 ? -63.265 0.979 96.870 1.00 84.81 86 GLN A C 1
ATOM 663 O O . GLN A 1 86 ? -62.335 0.472 96.244 1.0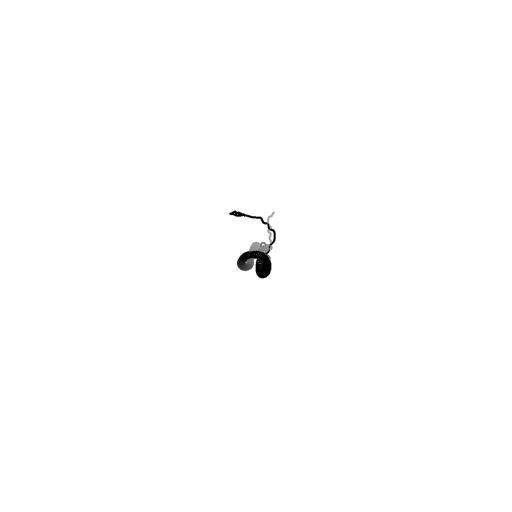0 84.81 86 GLN A O 1
ATOM 668 N N . VAL A 1 87 ? -64.256 1.637 96.258 1.00 85.12 87 VAL A N 1
ATOM 669 C CA . VAL A 1 87 ? -64.408 1.750 94.794 1.00 85.12 87 VAL A CA 1
ATOM 670 C C . VAL A 1 87 ? -63.192 2.416 94.147 1.00 85.12 87 VAL A C 1
ATOM 672 O O . VAL A 1 87 ? -62.668 1.913 93.158 1.00 85.12 87 VAL A O 1
ATOM 675 N N . ASN A 1 88 ? -62.687 3.497 94.745 1.00 84.69 88 ASN A N 1
ATOM 676 C CA . ASN A 1 88 ? -61.542 4.235 94.203 1.00 84.69 88 ASN A CA 1
ATOM 677 C C . ASN A 1 88 ? -60.252 3.404 94.189 1.00 84.69 88 ASN A C 1
ATOM 679 O O . ASN A 1 88 ? -59.466 3.526 93.255 1.00 84.69 88 ASN A O 1
ATOM 683 N N . SER A 1 89 ? -60.046 2.540 95.190 1.00 88.88 89 SER A N 1
ATOM 684 C CA . SER A 1 89 ? -58.884 1.641 95.227 1.00 88.88 89 SER A CA 1
ATOM 685 C C . SER A 1 89 ? -58.950 0.616 94.097 1.00 88.88 89 SER A C 1
ATOM 687 O O . SER A 1 89 ? -57.967 0.412 93.398 1.00 88.88 89 SER A O 1
ATOM 689 N N . VAL A 1 90 ? -60.127 0.024 93.871 1.00 89.94 90 VAL A N 1
ATOM 690 C CA . VAL A 1 90 ? -60.335 -0.956 92.793 1.00 89.94 90 VAL A CA 1
ATOM 691 C C . VAL A 1 90 ? -60.147 -0.316 91.417 1.00 89.94 90 VAL A C 1
ATOM 693 O O . VAL A 1 90 ? -59.504 -0.902 90.554 1.00 89.94 90 VAL A O 1
ATOM 696 N N . LEU A 1 91 ? -60.656 0.903 91.213 1.00 88.31 91 LEU A N 1
ATOM 697 C CA . LEU A 1 91 ? -60.452 1.645 89.965 1.00 88.31 91 LEU A CA 1
ATOM 698 C C . LEU A 1 91 ? -58.984 2.043 89.750 1.00 88.31 91 LEU A C 1
ATOM 700 O O . LEU A 1 91 ? -58.524 2.089 88.609 1.00 88.31 91 LEU A O 1
ATOM 704 N N . TYR A 1 92 ? -58.238 2.323 90.820 1.00 90.81 92 TYR A N 1
ATOM 705 C CA . TYR A 1 92 ? -56.801 2.575 90.726 1.00 90.81 92 TYR A CA 1
ATOM 706 C C . TYR A 1 92 ? -56.044 1.321 90.271 1.00 90.81 92 TYR A C 1
ATOM 708 O O . TYR A 1 92 ? -55.298 1.389 89.294 1.00 90.81 92 TYR A O 1
ATOM 716 N N . ASP A 1 93 ? -56.289 0.177 90.916 1.00 91.62 93 ASP A N 1
ATOM 717 C CA . ASP A 1 93 ? -55.649 -1.099 90.572 1.00 91.62 93 ASP A CA 1
ATOM 718 C C . ASP A 1 93 ? -55.991 -1.535 89.140 1.00 91.62 93 ASP A C 1
ATOM 720 O O . ASP A 1 93 ? -55.115 -1.951 88.381 1.00 91.62 93 ASP A O 1
ATOM 724 N N . PHE A 1 94 ? -57.247 -1.351 88.733 1.00 93.88 94 PHE A N 1
ATOM 725 C CA . PHE A 1 94 ? -57.705 -1.578 87.366 1.00 93.88 94 PHE A CA 1
ATOM 726 C C . PHE A 1 94 ? -56.906 -0.759 86.344 1.00 93.88 94 PHE A C 1
ATOM 728 O O . PHE A 1 94 ? -56.375 -1.313 85.381 1.00 93.88 94 PHE A O 1
ATOM 735 N N . ASN A 1 95 ? -56.746 0.548 86.576 1.00 92.44 95 ASN A N 1
ATOM 736 C CA . ASN A 1 95 ? -55.958 1.407 85.692 1.00 92.44 95 ASN A CA 1
ATOM 737 C C . ASN A 1 95 ? -54.476 0.994 85.644 1.00 92.44 95 ASN A C 1
ATOM 739 O O . ASN A 1 95 ? -53.870 1.031 84.573 1.00 92.44 95 ASN A O 1
ATOM 743 N N . GLN A 1 96 ? -53.893 0.563 86.769 1.00 94.12 96 GLN A N 1
ATOM 744 C CA . GLN A 1 96 ? -52.520 0.038 86.793 1.00 94.12 96 GLN A CA 1
ATOM 745 C C . GLN A 1 96 ? -52.388 -1.252 85.974 1.00 94.12 96 GLN A C 1
ATOM 747 O O . GLN A 1 96 ? -51.428 -1.412 85.215 1.00 94.12 96 GLN A O 1
ATOM 752 N N . ASN A 1 97 ? -53.371 -2.149 86.068 1.00 95.06 97 ASN A N 1
ATOM 753 C CA . ASN A 1 97 ? -53.388 -3.387 85.295 1.00 95.06 97 ASN A CA 1
ATOM 754 C C . ASN A 1 97 ? -53.528 -3.112 83.793 1.00 95.06 97 ASN A C 1
ATOM 756 O O . ASN A 1 97 ? -52.765 -3.674 83.003 1.00 95.06 97 ASN A O 1
ATOM 760 N N . LEU A 1 98 ? -54.428 -2.206 83.393 1.00 95.12 98 LEU A N 1
ATOM 761 C CA . LEU A 1 98 ? -54.573 -1.781 81.997 1.00 95.12 98 LEU A CA 1
ATOM 762 C C . LEU A 1 98 ? -53.281 -1.161 81.452 1.00 95.12 98 LEU A C 1
ATOM 764 O O . LEU A 1 98 ? -52.823 -1.545 80.376 1.00 95.12 98 LEU A O 1
ATOM 768 N N . PHE A 1 99 ? -52.637 -0.274 82.216 1.00 95.88 99 PHE A N 1
ATOM 769 C CA . PHE A 1 99 ? -51.346 0.300 81.834 1.00 95.88 99 PHE A CA 1
ATOM 770 C C . PHE A 1 99 ? -50.276 -0.787 81.637 1.00 95.88 99 PHE A C 1
ATOM 772 O O . PHE A 1 99 ? -49.557 -0.790 80.637 1.00 95.88 99 PHE A O 1
ATOM 779 N N . GLY A 1 100 ? -50.216 -1.767 82.543 1.00 95.12 100 GLY A N 1
ATOM 780 C CA . GLY A 1 100 ? -49.314 -2.911 82.425 1.00 95.12 100 GLY A CA 1
ATOM 781 C C . GLY A 1 100 ? -49.572 -3.781 81.188 1.00 95.12 100 GLY A C 1
ATOM 782 O O . GLY A 1 100 ? -48.623 -4.318 80.613 1.00 95.12 100 GLY A O 1
ATOM 783 N N . ILE A 1 101 ? -50.830 -3.919 80.756 1.00 97.00 101 ILE A N 1
ATOM 784 C CA . ILE A 1 101 ? -51.202 -4.619 79.515 1.00 97.00 101 ILE A CA 1
ATOM 785 C C . ILE A 1 101 ? -50.697 -3.837 78.295 1.00 97.00 101 ILE A C 1
ATOM 787 O O . ILE A 1 101 ? -50.045 -4.426 77.431 1.00 97.00 101 ILE A O 1
ATOM 791 N N . VAL A 1 102 ? -50.919 -2.519 78.251 1.00 96.75 102 VAL A N 1
ATOM 792 C CA . VAL A 1 102 ? -50.452 -1.646 77.157 1.00 96.75 102 VAL A CA 1
ATOM 793 C C . VAL A 1 102 ? -48.929 -1.680 77.023 1.00 96.75 102 VAL A C 1
ATOM 795 O O . VAL A 1 102 ? -48.410 -1.819 75.918 1.00 96.75 102 VAL A O 1
ATOM 798 N N . GLU A 1 103 ? -48.188 -1.603 78.128 1.00 96.62 103 GLU A N 1
ATOM 799 C CA . GLU A 1 103 ? -46.720 -1.647 78.091 1.00 96.62 103 GLU A CA 1
ATOM 800 C C . GLU A 1 103 ? -46.177 -2.985 77.569 1.00 96.62 103 GLU A C 1
ATOM 802 O O . GLU A 1 103 ? -45.170 -3.021 76.859 1.00 96.62 103 GLU A O 1
ATOM 807 N N . LYS A 1 104 ? -46.853 -4.101 77.864 1.00 96.56 104 LYS A N 1
ATOM 808 C CA . LYS A 1 104 ? -46.498 -5.406 77.287 1.00 96.56 104 LYS A CA 1
ATOM 809 C C . LYS A 1 104 ? -46.807 -5.468 75.791 1.00 96.56 104 LYS A C 1
ATOM 811 O O . LYS A 1 104 ? -45.970 -5.951 75.033 1.00 96.56 104 LYS A O 1
ATOM 816 N N . ALA A 1 105 ? -47.952 -4.931 75.370 1.00 96.06 105 ALA A N 1
ATOM 817 C CA . ALA A 1 105 ? -48.327 -4.839 73.961 1.00 96.06 105 ALA A CA 1
ATOM 818 C C . ALA A 1 105 ? -47.310 -4.011 73.153 1.00 96.06 105 ALA A C 1
ATOM 820 O O . ALA A 1 105 ? -46.863 -4.457 72.101 1.00 96.06 105 ALA A O 1
ATOM 821 N N . LYS A 1 106 ? -46.855 -2.867 73.687 1.00 95.62 106 LYS A N 1
ATOM 822 C CA . LYS A 1 106 ? -45.794 -2.046 73.073 1.00 95.62 106 LYS A CA 1
ATOM 823 C C . LYS A 1 106 ? -44.485 -2.808 72.878 1.00 95.62 106 LYS A C 1
ATOM 825 O O . LYS A 1 106 ? -43.892 -2.756 71.805 1.00 95.62 106 LYS A O 1
ATOM 830 N N . LYS A 1 107 ? -44.026 -3.528 73.907 1.00 94.50 107 LYS A N 1
ATOM 831 C CA . LYS A 1 107 ? -42.795 -4.334 73.819 1.00 94.50 107 LYS A CA 1
ATOM 832 C C . LYS A 1 107 ? -42.905 -5.425 72.758 1.00 94.50 107 LYS A C 1
ATOM 834 O O . LYS A 1 107 ? -41.947 -5.662 72.031 1.00 94.50 107 LYS A O 1
ATOM 839 N N . GLU A 1 108 ? -44.069 -6.061 72.660 1.00 92.75 108 GLU A N 1
ATOM 840 C CA . GLU A 1 108 ? -44.326 -7.076 71.640 1.00 92.75 108 GLU A CA 1
ATOM 841 C C . GLU A 1 108 ? -44.362 -6.474 70.227 1.00 92.75 108 GLU A C 1
ATOM 843 O O . GLU A 1 108 ? -43.786 -7.052 69.308 1.00 92.75 108 GLU A O 1
ATOM 848 N N . GLY A 1 109 ? -44.952 -5.286 70.061 1.00 92.62 109 GLY A N 1
ATOM 849 C CA . GLY A 1 109 ? -44.927 -4.536 68.802 1.00 92.62 109 GLY A CA 1
ATOM 850 C C . GLY A 1 109 ? -43.516 -4.222 68.315 1.00 92.62 109 GLY A C 1
ATOM 851 O O . GLY A 1 109 ? -43.197 -4.481 67.157 1.00 92.62 109 GLY A O 1
ATOM 852 N N . ILE A 1 110 ? -42.650 -3.735 69.211 1.00 91.38 110 ILE A N 1
ATOM 853 C CA . ILE A 1 110 ? -41.236 -3.458 68.903 1.00 91.38 110 ILE A CA 1
ATOM 854 C C . ILE A 1 110 ? -40.511 -4.742 68.480 1.00 91.38 110 ILE A C 1
ATOM 856 O O . ILE A 1 110 ? -39.827 -4.751 67.461 1.00 91.38 110 ILE A O 1
ATOM 860 N N . ARG A 1 111 ? -40.708 -5.847 69.210 1.00 91.00 111 ARG A N 1
ATOM 861 C CA . ARG A 1 111 ? -40.098 -7.147 68.886 1.00 91.00 111 ARG A CA 1
ATOM 862 C C . ARG A 1 111 ? -40.494 -7.640 67.492 1.00 91.00 111 ARG A C 1
ATOM 864 O O . ARG A 1 111 ? -39.663 -8.182 66.769 1.00 91.00 111 ARG A O 1
ATOM 871 N N . LEU A 1 112 ? -41.767 -7.495 67.127 1.00 90.62 112 LEU A N 1
ATOM 872 C CA . LEU A 1 112 ? -42.268 -7.883 65.807 1.00 90.62 112 LEU A CA 1
ATOM 873 C C . LEU A 1 112 ? -41.707 -6.976 64.698 1.00 90.62 112 LEU A C 1
ATOM 875 O O . LEU A 1 112 ? -41.395 -7.478 63.619 1.00 90.62 112 LEU A O 1
ATOM 879 N N . LYS A 1 113 ? -41.500 -5.683 64.981 1.00 89.81 113 LYS A N 1
ATOM 880 C CA . LYS A 1 113 ? -40.887 -4.734 64.043 1.00 89.81 113 LYS A CA 1
ATOM 881 C C . LYS A 1 113 ? -39.436 -5.103 63.748 1.00 89.81 113 LYS A C 1
ATOM 883 O O . LYS A 1 113 ? -39.063 -5.222 62.589 1.00 89.81 113 LYS A O 1
ATOM 888 N N . GLU A 1 114 ? -38.644 -5.383 64.781 1.00 87.06 114 GLU A N 1
ATOM 889 C CA . GLU A 1 114 ? -37.243 -5.808 64.623 1.00 87.06 114 GLU A CA 1
ATOM 890 C C . GLU A 1 114 ? -37.109 -7.070 63.750 1.00 87.06 114 GLU A C 1
ATOM 892 O O . GLU A 1 114 ? -36.160 -7.208 62.979 1.00 87.06 114 GLU A O 1
ATOM 897 N N . GLN A 1 115 ? -38.072 -7.994 63.840 1.00 84.38 115 GLN A N 1
ATOM 898 C CA . GLN A 1 115 ? -38.103 -9.188 62.990 1.00 84.38 115 GLN A CA 1
ATOM 899 C C . GLN A 1 115 ? -38.447 -8.887 61.529 1.00 84.38 115 GLN A C 1
ATOM 901 O O . GLN A 1 115 ? -38.004 -9.621 60.644 1.00 84.38 115 GLN A O 1
ATOM 906 N N . TYR A 1 116 ? -39.263 -7.864 61.287 1.00 83.50 116 TYR A N 1
ATOM 907 C CA . TYR A 1 116 ? -39.638 -7.427 59.948 1.00 83.50 116 TYR A CA 1
ATOM 908 C C . TYR A 1 116 ? -38.475 -6.698 59.268 1.00 83.50 116 TYR A C 1
ATOM 910 O O . TYR A 1 116 ? -38.019 -7.148 58.216 1.00 83.50 116 TYR A O 1
ATOM 918 N N . ASP A 1 117 ? -37.925 -5.676 59.931 1.00 82.00 117 ASP A N 1
ATOM 919 C CA . ASP A 1 117 ? -36.820 -4.858 59.413 1.00 82.00 117 ASP A CA 1
ATOM 920 C C . ASP A 1 117 ? -35.601 -5.738 59.056 1.00 82.00 117 ASP A C 1
ATOM 922 O O . ASP A 1 117 ? -35.011 -5.611 57.983 1.00 82.00 117 ASP A O 1
ATOM 926 N N . GLY A 1 118 ? -35.276 -6.733 59.894 1.00 76.12 118 GLY A N 1
ATOM 927 C CA . GLY A 1 118 ? -34.154 -7.645 59.645 1.00 76.12 118 GLY A CA 1
ATOM 928 C C . GLY A 1 118 ? -34.306 -8.567 58.423 1.00 76.12 118 GLY A C 1
ATOM 929 O O . GLY A 1 118 ? -33.300 -9.045 57.895 1.00 76.12 118 GLY A O 1
ATOM 930 N N . LYS A 1 119 ? -35.532 -8.844 57.953 1.00 75.69 119 LYS A N 1
ATOM 931 C CA . LYS A 1 119 ? -35.754 -9.626 56.721 1.00 75.69 119 LYS A CA 1
ATOM 932 C C . LYS A 1 119 ? -35.626 -8.764 55.466 1.00 75.69 119 LYS A C 1
ATOM 934 O O . LYS A 1 119 ? -35.120 -9.251 54.456 1.00 75.69 119 LYS A O 1
ATOM 939 N N . GLU A 1 120 ? -36.089 -7.519 55.527 1.00 74.44 120 GLU A N 1
ATOM 940 C CA . GLU A 1 120 ? -36.102 -6.600 54.385 1.00 74.44 120 GLU A CA 1
ATOM 941 C C . GLU A 1 120 ? -34.673 -6.227 53.956 1.00 74.44 120 GLU A C 1
ATOM 943 O O . GLU A 1 120 ? -34.324 -6.353 52.778 1.00 74.44 120 GLU A O 1
ATOM 948 N N . ASP A 1 121 ? -33.801 -5.925 54.924 1.00 75.06 121 ASP A N 1
ATOM 949 C CA . ASP A 1 121 ? -32.381 -5.650 54.674 1.00 75.06 121 ASP A CA 1
ATOM 950 C C . ASP A 1 121 ? -31.658 -6.841 54.024 1.00 75.06 121 ASP A C 1
ATOM 952 O O . ASP A 1 121 ? -30.865 -6.671 53.095 1.00 75.06 121 ASP A O 1
ATOM 956 N N . TYR A 1 122 ? -31.953 -8.069 54.466 1.00 73.88 122 TYR A N 1
ATOM 957 C CA . TYR A 1 122 ? -31.347 -9.277 53.901 1.00 73.88 122 TYR A CA 1
ATOM 958 C C . TYR A 1 122 ? -31.738 -9.489 52.432 1.00 73.88 122 TYR A C 1
ATOM 960 O O . TYR A 1 122 ? -30.878 -9.785 51.599 1.00 73.88 122 TYR A O 1
ATOM 968 N N . CYS A 1 123 ? -33.021 -9.313 52.098 1.00 75.94 123 CYS A N 1
ATOM 969 C CA . CYS A 1 123 ? -33.491 -9.393 50.716 1.00 75.94 123 CYS A CA 1
ATOM 970 C C . CYS A 1 123 ? -32.794 -8.350 49.836 1.00 75.94 123 CYS A C 1
ATOM 972 O O . CYS A 1 123 ? -32.299 -8.693 48.762 1.00 75.94 123 CYS A O 1
ATOM 974 N N . ARG A 1 124 ? -32.669 -7.111 50.324 1.00 82.06 124 ARG A N 1
ATOM 975 C CA . ARG A 1 124 ? -32.026 -6.034 49.569 1.00 82.06 124 ARG A CA 1
ATOM 976 C C . ARG A 1 124 ? -30.533 -6.269 49.341 1.00 82.06 124 ARG A C 1
ATOM 978 O O . ARG A 1 124 ? -30.032 -5.997 48.253 1.00 82.06 124 ARG A O 1
ATOM 985 N N . ILE A 1 125 ? -29.819 -6.776 50.346 1.00 82.62 125 ILE A N 1
ATOM 986 C CA . ILE A 1 125 ? -28.396 -7.121 50.218 1.00 82.62 125 ILE A CA 1
ATOM 987 C C . ILE A 1 125 ? -28.207 -8.202 49.155 1.00 82.62 125 ILE A C 1
ATOM 989 O O . ILE A 1 125 ? -27.345 -8.059 48.292 1.00 82.62 125 ILE A O 1
ATOM 993 N N . LYS A 1 126 ? -29.043 -9.243 49.170 1.00 81.44 126 LYS A N 1
ATOM 994 C CA . LYS A 1 126 ? -28.944 -10.340 48.207 1.00 81.44 126 LYS A CA 1
ATOM 995 C C . LYS A 1 126 ? -29.199 -9.885 46.765 1.00 81.44 126 LYS A C 1
ATOM 997 O O . LYS A 1 126 ? -28.475 -10.294 45.865 1.00 81.44 126 LYS A O 1
ATOM 1002 N N . GLU A 1 127 ? -30.176 -9.004 46.546 1.00 88.31 127 GLU A N 1
ATOM 1003 C CA . GLU A 1 127 ? -30.402 -8.385 45.229 1.00 88.31 127 GLU A CA 1
ATOM 1004 C C . GLU A 1 127 ? -29.161 -7.627 44.738 1.00 88.31 127 GLU A C 1
ATOM 1006 O O . GLU A 1 127 ? -28.757 -7.764 43.584 1.00 88.31 127 GLU A O 1
ATOM 1011 N N . LEU A 1 128 ? -28.522 -6.852 45.619 1.00 90.12 128 LEU A N 1
ATOM 1012 C CA . LEU A 1 128 ? -27.309 -6.108 45.278 1.00 90.12 128 LEU A CA 1
ATOM 1013 C C . LEU A 1 128 ? -26.117 -7.033 44.991 1.00 90.12 128 LEU A C 1
ATOM 1015 O O . LEU A 1 128 ? -25.319 -6.725 44.107 1.00 90.12 128 LEU A O 1
ATOM 1019 N N . GLU A 1 129 ? -25.988 -8.155 45.704 1.00 88.75 129 GLU A N 1
ATOM 1020 C CA . GLU A 1 129 ? -24.977 -9.183 45.419 1.00 88.75 129 GLU A CA 1
ATOM 1021 C C . GLU A 1 129 ? -25.183 -9.806 44.029 1.00 88.75 129 GLU A C 1
ATOM 1023 O O . GLU A 1 129 ? -24.217 -9.977 43.281 1.00 88.75 129 GLU A O 1
ATOM 1028 N N . GLU A 1 130 ? -26.432 -10.096 43.654 1.00 90.69 130 GLU A N 1
ATOM 1029 C CA . GLU A 1 130 ? -26.783 -10.619 42.328 1.00 90.69 130 GLU A CA 1
ATOM 1030 C C . GLU A 1 130 ? -26.498 -9.590 41.216 1.00 90.69 130 GLU A C 1
ATOM 1032 O O . GLU A 1 130 ? -25.880 -9.929 40.201 1.00 90.69 130 GLU A O 1
ATOM 1037 N N . GLU A 1 131 ? -26.858 -8.316 41.419 1.00 92.56 131 GLU A N 1
ATOM 1038 C CA . GLU A 1 131 ? -26.524 -7.229 40.486 1.00 92.56 131 GLU A CA 1
ATOM 1039 C C . GLU A 1 131 ? -25.007 -7.038 40.331 1.00 92.56 131 GLU A C 1
ATOM 1041 O O . GLU A 1 131 ? -24.513 -6.787 39.223 1.00 92.56 131 GLU A O 1
ATOM 1046 N N . LEU A 1 132 ? -24.253 -7.145 41.429 1.00 93.50 132 LEU A N 1
ATOM 1047 C CA . LEU A 1 132 ? -22.797 -7.024 41.415 1.00 93.50 132 LEU A CA 1
ATOM 1048 C C . LEU A 1 132 ? -22.165 -8.165 40.611 1.00 93.50 132 LEU A C 1
ATOM 1050 O O . LEU A 1 132 ? -21.346 -7.902 39.730 1.00 93.50 132 LEU A O 1
ATOM 1054 N N . ALA A 1 133 ? -22.612 -9.404 40.836 1.00 93.38 133 ALA A N 1
ATOM 1055 C CA . ALA A 1 133 ? -22.151 -10.570 40.088 1.00 93.38 133 ALA A CA 1
ATOM 1056 C C . ALA A 1 133 ? -22.421 -10.436 38.577 1.00 93.38 133 ALA A C 1
ATOM 1058 O O . ALA A 1 133 ? -21.554 -10.745 37.755 1.00 93.38 133 ALA A O 1
ATOM 1059 N N . GLU A 1 134 ? -23.588 -9.908 38.184 1.00 93.69 134 GLU A N 1
ATOM 1060 C CA . GLU A 1 134 ? -23.900 -9.668 36.769 1.00 93.69 134 GLU A CA 1
ATOM 1061 C C . GLU A 1 134 ? -22.967 -8.613 36.142 1.00 93.69 134 GLU A C 1
ATOM 1063 O O . GLU A 1 134 ? -22.579 -8.712 34.969 1.00 93.69 134 GLU A O 1
ATOM 1068 N N . LYS A 1 135 ? -22.585 -7.581 36.904 1.00 94.31 135 LYS A N 1
ATOM 1069 C CA . LYS A 1 135 ? -21.637 -6.564 36.429 1.00 94.31 135 LYS A CA 1
ATOM 1070 C C . LYS A 1 135 ? -20.212 -7.089 36.322 1.00 94.31 135 LYS A C 1
ATOM 1072 O O . LYS A 1 135 ? -19.544 -6.744 35.344 1.00 94.31 135 LYS A O 1
ATOM 1077 N N . ASP A 1 136 ? -19.778 -7.937 37.246 1.00 93.31 136 ASP A N 1
ATOM 1078 C CA . ASP A 1 136 ? -18.470 -8.591 37.177 1.00 93.31 136 ASP A CA 1
ATOM 1079 C C . ASP A 1 136 ? -18.369 -9.494 35.939 1.00 93.31 136 ASP A C 1
ATOM 1081 O O . ASP A 1 136 ? -17.398 -9.408 35.183 1.00 93.31 136 ASP A O 1
ATOM 1085 N N . GLU A 1 137 ? -19.420 -10.258 35.615 1.00 95.56 137 GLU A N 1
ATOM 1086 C CA . GLU A 1 137 ? -19.466 -11.020 34.360 1.00 95.56 137 GLU A CA 1
ATOM 1087 C C . GLU A 1 137 ? -19.368 -10.126 33.114 1.00 95.56 137 GLU A C 1
ATOM 1089 O O . GLU A 1 137 ? -18.688 -10.466 32.137 1.00 95.56 137 GLU A O 1
ATOM 1094 N N . LYS A 1 138 ? -20.061 -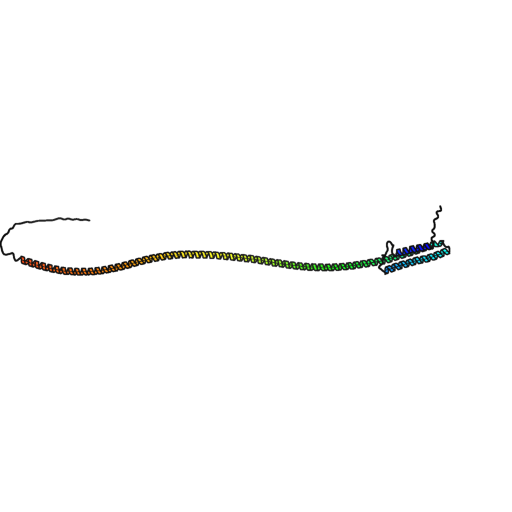8.979 33.104 1.00 96.44 138 LYS A N 1
ATOM 1095 C CA . LYS A 1 138 ? -19.993 -8.024 31.984 1.00 96.44 138 LYS A CA 1
ATOM 1096 C C . LYS A 1 138 ? -18.587 -7.443 31.837 1.00 96.44 138 LYS A C 1
ATOM 1098 O O . LYS A 1 138 ? -18.113 -7.313 30.705 1.00 96.44 138 LYS A O 1
ATOM 1103 N N . LEU A 1 139 ? -17.919 -7.125 32.947 1.00 96.00 139 LEU A N 1
ATOM 1104 C CA . LEU A 1 139 ? -16.530 -6.665 32.955 1.00 96.00 139 LEU A CA 1
ATOM 1105 C C . LEU A 1 139 ? -15.592 -7.719 32.362 1.00 96.00 139 LEU A C 1
ATOM 1107 O O . LEU A 1 139 ? -14.815 -7.392 31.465 1.00 96.00 139 LEU A O 1
ATOM 1111 N N . GLU A 1 140 ? -15.727 -8.982 32.759 1.00 96.38 140 GLU A N 1
ATOM 1112 C CA . GLU A 1 140 ? -14.886 -10.075 32.255 1.00 96.38 140 GLU A CA 1
ATOM 1113 C C . GLU A 1 140 ? -15.034 -10.267 30.732 1.00 96.38 140 GLU A C 1
ATOM 1115 O O . GLU A 1 140 ? -14.054 -10.425 29.990 1.00 96.38 140 GLU A O 1
ATOM 1120 N N . ARG A 1 141 ? -16.269 -10.160 30.216 1.00 95.94 141 ARG A N 1
ATOM 1121 C CA . ARG A 1 141 ? -16.548 -10.203 28.766 1.00 95.94 141 ARG A CA 1
ATOM 1122 C C . ARG A 1 141 ? -15.933 -9.016 28.021 1.00 95.94 141 ARG A C 1
ATOM 1124 O O . ARG A 1 141 ? -15.462 -9.175 26.886 1.00 95.94 141 ARG A O 1
ATOM 1131 N N . LEU A 1 142 ? -15.941 -7.829 28.628 1.00 96.69 142 LEU A N 1
ATOM 1132 C CA . LEU A 1 142 ? -15.311 -6.637 28.060 1.00 96.69 142 LEU A CA 1
ATOM 1133 C C . LEU A 1 142 ? -13.787 -6.772 28.045 1.00 96.69 142 LEU A C 1
ATOM 1135 O O . LEU A 1 142 ? -13.192 -6.527 26.995 1.00 96.69 142 LEU A O 1
ATOM 1139 N N . PHE A 1 143 ? -13.167 -7.242 29.130 1.00 96.75 143 PHE A N 1
ATOM 1140 C CA . PHE A 1 143 ? -11.727 -7.518 29.172 1.00 96.75 143 PHE A CA 1
ATOM 1141 C C . PHE A 1 143 ? -11.315 -8.530 28.100 1.00 96.75 143 PHE A C 1
ATOM 1143 O O . PHE A 1 143 ? -10.447 -8.236 27.277 1.00 96.75 143 PHE A O 1
ATOM 1150 N N . SER A 1 144 ? -12.044 -9.643 27.986 1.00 96.69 144 SER A N 1
ATOM 1151 C CA . SER A 1 144 ? -11.832 -10.645 26.930 1.00 96.69 144 SER A CA 1
ATOM 1152 C C . SER A 1 144 ? -11.956 -10.063 25.512 1.00 96.69 144 SER A C 1
ATOM 1154 O O . SER A 1 144 ? -11.308 -10.503 24.558 1.00 96.69 144 SER A O 1
ATOM 1156 N N . THR A 1 145 ? -12.818 -9.063 25.329 1.00 96.62 145 THR A N 1
ATOM 1157 C CA . THR A 1 145 ? -12.995 -8.385 24.039 1.00 96.62 145 THR A CA 1
ATOM 1158 C C . THR A 1 145 ? -11.860 -7.406 23.755 1.00 96.62 145 THR A C 1
ATOM 1160 O O . THR A 1 145 ? -11.360 -7.381 22.629 1.00 96.62 145 THR A O 1
ATOM 1163 N N . ILE A 1 146 ? -11.405 -6.662 24.764 1.00 97.56 146 ILE A N 1
ATOM 1164 C CA . ILE A 1 146 ? -10.235 -5.781 24.678 1.00 97.56 146 ILE A CA 1
ATOM 1165 C C . ILE A 1 146 ? -8.992 -6.586 24.297 1.00 97.56 146 ILE A C 1
ATOM 1167 O O . ILE A 1 146 ? -8.274 -6.182 23.382 1.00 97.56 146 ILE A O 1
ATOM 1171 N N . ASP A 1 147 ? -8.762 -7.737 24.925 1.00 97.75 147 ASP A N 1
ATOM 1172 C CA . ASP A 1 147 ? -7.590 -8.564 24.628 1.00 97.75 147 ASP A CA 1
ATOM 1173 C C . ASP A 1 147 ? -7.621 -9.114 23.199 1.00 97.75 147 ASP A C 1
ATOM 1175 O O . ASP A 1 147 ? -6.623 -9.028 22.483 1.00 97.75 147 ASP A O 1
ATOM 1179 N N . ARG A 1 148 ? -8.789 -9.556 22.707 1.00 97.12 148 ARG A N 1
ATOM 1180 C CA . ARG A 1 148 ? -8.946 -9.929 21.288 1.00 97.12 148 ARG A CA 1
ATOM 1181 C C . ARG A 1 148 ? -8.629 -8.774 20.341 1.00 97.12 148 ARG A C 1
ATOM 1183 O O . ARG A 1 148 ? -7.992 -8.998 19.311 1.00 97.12 148 ARG A O 1
ATOM 1190 N N . TYR A 1 149 ? -9.065 -7.553 20.654 1.00 96.69 149 TYR A N 1
ATOM 1191 C CA . TYR A 1 149 ? -8.747 -6.386 19.829 1.00 96.69 149 TYR A CA 1
ATOM 1192 C C . TYR A 1 149 ? -7.264 -6.026 19.879 1.00 96.69 149 TYR A C 1
ATOM 1194 O O . TYR A 1 149 ? -6.694 -5.737 18.829 1.00 96.69 149 TYR A O 1
ATOM 1202 N N . LYS A 1 150 ? -6.616 -6.110 21.046 1.00 97.50 150 LYS A N 1
ATOM 1203 C CA . LYS A 1 150 ? -5.166 -5.905 21.174 1.00 97.50 150 LYS A CA 1
ATOM 1204 C C . LYS A 1 150 ? -4.375 -6.905 20.331 1.00 97.50 150 LYS A C 1
ATOM 1206 O O . LYS A 1 150 ? -3.462 -6.492 19.620 1.00 97.50 150 LYS A O 1
ATOM 1211 N N . THR A 1 151 ? -4.745 -8.187 20.347 1.00 96.88 151 THR A N 1
ATOM 1212 C CA . THR A 1 151 ? -4.084 -9.214 19.521 1.00 96.88 151 THR A CA 1
ATOM 1213 C C . THR A 1 151 ? -4.298 -8.965 18.028 1.00 96.88 151 THR A C 1
ATOM 1215 O O . THR A 1 151 ? -3.347 -8.986 17.253 1.00 96.88 151 THR A O 1
ATOM 1218 N N . LYS A 1 152 ? -5.521 -8.630 17.598 1.00 96.94 152 LYS A N 1
ATOM 1219 C CA . LYS A 1 152 ? -5.767 -8.262 16.191 1.00 96.94 152 LYS A CA 1
ATOM 1220 C C . LYS A 1 152 ? -4.989 -7.015 15.770 1.00 96.94 152 LYS A C 1
ATOM 1222 O O . LYS A 1 152 ? -4.499 -6.935 14.646 1.00 96.94 152 LYS A O 1
ATOM 1227 N N . GLN A 1 153 ? -4.868 -6.035 16.663 1.00 97.12 153 GLN A N 1
ATOM 1228 C CA . GLN A 1 153 ? -4.108 -4.817 16.408 1.00 97.12 153 GLN A CA 1
ATOM 1229 C C . GLN A 1 153 ? -2.610 -5.112 16.261 1.00 97.12 153 GLN A C 1
ATOM 1231 O O . GLN A 1 153 ? -1.971 -4.570 15.359 1.00 97.12 153 GLN A O 1
ATOM 1236 N N . SER A 1 154 ? -2.041 -5.983 17.101 1.00 96.00 154 SER A N 1
ATOM 1237 C CA . SER A 1 154 ? -0.633 -6.373 16.987 1.00 96.00 154 SER A CA 1
ATOM 1238 C C . SER A 1 154 ? -0.361 -7.166 15.704 1.00 96.00 154 SER A C 1
ATOM 1240 O O . SER A 1 154 ? 0.621 -6.880 15.019 1.00 96.00 154 SER A O 1
ATOM 1242 N N . GLU A 1 155 ? -1.258 -8.075 15.315 1.00 97.00 155 GLU A N 1
ATOM 1243 C CA . GLU A 1 155 ? -1.184 -8.797 14.039 1.00 97.00 155 GLU A CA 1
ATOM 1244 C C . GLU A 1 155 ? -1.265 -7.854 12.834 1.00 97.00 155 GLU A C 1
ATOM 1246 O O . GLU A 1 155 ? -0.425 -7.929 11.936 1.00 97.00 155 GLU A O 1
ATOM 1251 N N . SER A 1 156 ? -2.221 -6.920 12.830 1.00 97.25 156 SER A N 1
ATOM 1252 C CA . SER A 1 156 ? -2.351 -5.920 11.765 1.00 97.25 156 SER A CA 1
ATOM 1253 C C . SER A 1 156 ? -1.103 -5.042 11.656 1.00 97.25 156 SER A C 1
ATOM 1255 O O . SER A 1 156 ? -0.630 -4.770 10.554 1.00 97.25 156 SER A O 1
ATOM 1257 N N . ASN A 1 157 ? -0.530 -4.626 12.789 1.00 97.19 157 ASN A N 1
ATOM 1258 C CA . ASN A 1 157 ? 0.707 -3.847 12.813 1.00 97.19 157 ASN A CA 1
ATOM 1259 C C . ASN A 1 157 ? 1.909 -4.651 12.299 1.00 97.19 157 ASN A C 1
ATOM 1261 O O . ASN A 1 157 ? 2.778 -4.087 11.635 1.00 97.19 157 ASN A O 1
ATOM 1265 N N . ARG A 1 158 ? 1.971 -5.959 12.579 1.00 97.88 158 ARG A N 1
ATOM 1266 C CA . ARG A 1 158 ? 3.006 -6.844 12.026 1.00 97.88 158 ARG A CA 1
ATOM 1267 C C . ARG A 1 158 ? 2.894 -6.931 10.504 1.00 97.88 158 ARG A C 1
ATOM 1269 O O . ARG A 1 158 ? 3.884 -6.711 9.817 1.00 97.88 158 ARG A O 1
ATOM 1276 N N . MET A 1 159 ? 1.686 -7.164 9.989 1.00 96.44 159 MET A N 1
ATOM 1277 C CA . MET A 1 159 ? 1.424 -7.220 8.546 1.00 96.44 159 MET A CA 1
ATOM 1278 C C . MET A 1 159 ? 1.771 -5.903 7.843 1.00 96.44 159 MET A C 1
ATOM 1280 O O . MET A 1 159 ? 2.344 -5.924 6.758 1.00 96.44 159 MET A O 1
ATOM 1284 N N . LEU A 1 160 ? 1.459 -4.756 8.458 1.00 97.12 160 LEU A N 1
ATOM 1285 C CA . LEU A 1 160 ? 1.838 -3.445 7.924 1.00 97.12 160 LEU A CA 1
ATOM 1286 C C . LEU A 1 160 ? 3.358 -3.296 7.804 1.00 97.12 160 LEU A C 1
ATOM 1288 O O . LEU A 1 160 ? 3.837 -2.905 6.746 1.00 97.12 160 LEU A O 1
ATOM 1292 N N . LYS A 1 161 ? 4.120 -3.684 8.834 1.00 96.94 161 LYS A N 1
ATOM 1293 C CA . LYS A 1 161 ? 5.592 -3.638 8.785 1.00 96.94 161 LYS A CA 1
ATOM 1294 C C . LYS A 1 161 ? 6.171 -4.516 7.675 1.00 96.94 161 LYS A C 1
ATOM 1296 O O . LYS A 1 161 ? 7.050 -4.065 6.950 1.00 96.94 161 LYS A O 1
ATOM 1301 N N . GLU A 1 162 ? 5.653 -5.732 7.506 1.00 97.19 162 GLU A N 1
ATOM 1302 C CA . GLU A 1 162 ? 6.080 -6.635 6.425 1.00 97.19 162 GLU A CA 1
ATOM 1303 C C . GLU A 1 162 ? 5.788 -6.038 5.039 1.00 97.19 162 GLU A C 1
ATOM 1305 O O . GLU A 1 162 ? 6.613 -6.116 4.127 1.00 97.19 162 GLU A O 1
ATOM 1310 N N . LYS A 1 163 ? 4.626 -5.392 4.872 1.00 96.94 163 LYS A N 1
ATOM 1311 C CA . LYS A 1 163 ? 4.279 -4.695 3.626 1.00 96.94 163 LYS A CA 1
ATOM 1312 C C . LYS A 1 163 ? 5.162 -3.472 3.382 1.00 96.94 163 LYS A C 1
ATOM 1314 O O . LYS A 1 163 ? 5.576 -3.270 2.244 1.00 96.94 163 LYS A O 1
ATOM 1319 N N . ASP A 1 164 ? 5.496 -2.704 4.414 1.00 98.06 164 ASP A N 1
ATOM 1320 C CA . ASP A 1 164 ? 6.409 -1.560 4.306 1.00 98.06 164 ASP A CA 1
ATOM 1321 C C . ASP A 1 164 ? 7.824 -1.990 3.889 1.00 98.06 164 ASP A C 1
ATOM 1323 O O . ASP A 1 164 ? 8.471 -1.316 3.083 1.00 98.06 164 ASP A O 1
ATOM 1327 N N . GLU A 1 165 ? 8.316 -3.114 4.411 1.00 97.88 165 GLU A N 1
ATOM 1328 C CA . GLU A 1 165 ? 9.604 -3.691 4.011 1.00 97.88 165 GLU A CA 1
ATOM 1329 C C . GLU A 1 165 ? 9.595 -4.143 2.546 1.00 97.88 165 GLU A C 1
ATOM 1331 O O . GLU A 1 165 ? 10.525 -3.823 1.799 1.00 97.88 165 GLU A O 1
ATOM 1336 N N . GLU A 1 166 ? 8.522 -4.797 2.097 1.00 97.75 166 GLU A N 1
ATOM 1337 C CA . GLU A 1 166 ? 8.385 -5.200 0.695 1.00 97.75 166 GLU A CA 1
ATOM 1338 C C . GLU A 1 166 ? 8.276 -3.987 -0.240 1.00 97.75 166 GLU A C 1
ATOM 1340 O O . GLU A 1 166 ? 8.917 -3.958 -1.291 1.00 97.75 166 GLU A O 1
ATOM 1345 N N . ILE A 1 167 ? 7.549 -2.936 0.156 1.00 98.06 167 ILE A N 1
ATOM 1346 C CA . ILE A 1 167 ? 7.483 -1.675 -0.599 1.00 98.06 167 ILE A CA 1
ATOM 1347 C C . ILE A 1 167 ? 8.875 -1.051 -0.734 1.00 98.06 167 ILE A C 1
ATOM 1349 O O . ILE A 1 167 ? 9.248 -0.620 -1.830 1.00 98.06 167 ILE A O 1
ATOM 1353 N N . LYS A 1 168 ? 9.671 -1.022 0.342 1.00 98.19 168 LYS A N 1
ATOM 1354 C CA . LYS A 1 168 ? 11.056 -0.523 0.289 1.00 98.19 168 LYS A CA 1
ATOM 1355 C C . LYS A 1 168 ? 11.912 -1.352 -0.666 1.00 98.19 168 LYS A C 1
ATOM 1357 O O . LYS A 1 168 ? 12.650 -0.777 -1.466 1.00 98.19 168 LYS A O 1
ATOM 1362 N N . ARG A 1 169 ? 11.784 -2.681 -0.625 1.00 98.31 169 ARG A N 1
ATOM 1363 C CA . ARG A 1 169 ? 12.517 -3.600 -1.507 1.00 98.31 169 ARG A CA 1
ATOM 1364 C C . ARG A 1 169 ? 12.166 -3.373 -2.978 1.00 98.31 169 ARG A C 1
ATOM 1366 O O . ARG A 1 169 ? 13.062 -3.212 -3.803 1.00 98.31 169 ARG A O 1
ATOM 1373 N N . LEU A 1 170 ? 10.873 -3.311 -3.300 1.00 97.88 170 LEU A N 1
ATOM 1374 C CA . LEU A 1 170 ? 10.386 -3.079 -4.662 1.00 97.88 170 LEU A CA 1
ATOM 1375 C C . LEU A 1 170 ? 10.782 -1.695 -5.182 1.00 97.88 170 LEU A C 1
ATOM 1377 O O . LEU A 1 170 ? 11.235 -1.579 -6.317 1.00 97.88 170 LEU A O 1
ATOM 1381 N N . SER A 1 171 ? 10.692 -0.662 -4.344 1.00 97.44 171 SER A N 1
ATOM 1382 C CA . SER A 1 171 ? 11.126 0.692 -4.708 1.00 97.44 171 SER A CA 1
ATOM 1383 C C . SER A 1 171 ? 12.627 0.743 -5.019 1.00 97.44 171 SER A C 1
ATOM 1385 O O . SER A 1 171 ? 13.047 1.432 -5.948 1.00 97.44 171 SER A O 1
ATOM 1387 N N . GLY A 1 172 ? 13.440 -0.021 -4.279 1.00 98.19 172 GLY A N 1
ATOM 1388 C CA . GLY A 1 172 ? 14.865 -0.193 -4.563 1.00 98.19 172 GLY A CA 1
ATOM 1389 C C . GLY A 1 172 ? 15.116 -0.814 -5.939 1.00 98.19 172 GLY A C 1
ATOM 1390 O O . GLY A 1 172 ? 15.890 -0.262 -6.718 1.00 98.19 172 GLY A O 1
ATOM 1391 N N . LEU A 1 173 ? 14.407 -1.899 -6.263 1.00 97.88 173 LEU A N 1
ATOM 1392 C CA . LEU A 1 173 ? 14.516 -2.576 -7.559 1.00 97.88 173 LEU A CA 1
ATOM 1393 C C . LEU A 1 173 ? 14.090 -1.686 -8.731 1.00 97.88 173 LEU A C 1
ATOM 1395 O O . LEU A 1 173 ? 14.778 -1.662 -9.747 1.00 97.88 173 LEU A O 1
ATOM 1399 N N . ILE A 1 174 ? 12.996 -0.931 -8.586 1.00 97.75 174 ILE A N 1
ATOM 1400 C CA . ILE A 1 174 ? 12.548 0.024 -9.612 1.00 97.75 174 ILE A CA 1
ATOM 1401 C C . ILE A 1 174 ? 13.651 1.050 -9.880 1.00 97.75 174 ILE A C 1
ATOM 1403 O O . ILE A 1 174 ? 14.041 1.245 -11.026 1.00 97.75 174 ILE A O 1
ATOM 1407 N N . ARG A 1 175 ? 14.235 1.628 -8.824 1.00 97.38 175 ARG A N 1
ATOM 1408 C CA . ARG A 1 175 ? 15.326 2.600 -8.964 1.00 97.38 175 ARG A CA 1
ATOM 1409 C C . ARG A 1 175 ? 16.554 2.008 -9.664 1.00 97.38 175 ARG A C 1
ATOM 1411 O O . ARG A 1 175 ? 17.191 2.694 -10.458 1.00 97.38 175 ARG A O 1
ATOM 1418 N N . GLU A 1 176 ? 16.909 0.759 -9.370 1.00 97.19 176 GLU A N 1
ATOM 1419 C CA . GLU A 1 176 ? 18.013 0.067 -10.049 1.00 97.19 176 GLU A CA 1
ATOM 1420 C C . GLU A 1 176 ? 17.712 -0.188 -11.531 1.00 97.19 176 GLU A C 1
ATOM 1422 O O . GLU A 1 176 ? 18.592 -0.018 -12.375 1.00 97.19 176 GLU A O 1
ATOM 1427 N N . MET A 1 177 ? 16.477 -0.577 -11.860 1.00 97.00 177 MET A N 1
ATOM 1428 C CA . MET A 1 177 ? 16.042 -0.750 -13.246 1.00 97.00 177 MET A CA 1
ATOM 1429 C C . MET A 1 177 ? 16.061 0.573 -14.013 1.00 97.00 177 MET A C 1
ATOM 1431 O O . MET A 1 177 ? 16.595 0.608 -15.120 1.00 97.00 177 MET A O 1
ATOM 1435 N N . ASP A 1 178 ? 15.572 1.659 -13.414 1.00 97.44 178 ASP A N 1
ATOM 1436 C CA . ASP A 1 178 ? 15.601 2.995 -14.016 1.00 97.44 178 ASP A CA 1
ATOM 1437 C C . ASP A 1 178 ? 17.040 3.442 -14.304 1.00 97.44 178 ASP A C 1
ATOM 1439 O O . ASP A 1 178 ? 17.345 3.932 -15.391 1.00 97.44 178 ASP A O 1
ATOM 1443 N N . GLN A 1 179 ? 17.964 3.213 -13.364 1.00 97.12 179 GLN A N 1
ATOM 1444 C CA . GLN A 1 179 ? 19.384 3.516 -13.566 1.00 97.12 179 GLN A CA 1
ATOM 1445 C C . GLN A 1 179 ? 19.997 2.703 -14.710 1.00 97.12 179 GLN A C 1
ATOM 1447 O O . GLN A 1 179 ? 20.744 3.258 -15.517 1.00 97.12 179 GLN A O 1
ATOM 1452 N N . LYS A 1 180 ? 19.678 1.406 -14.807 1.00 97.00 180 LYS A N 1
ATOM 1453 C CA . LYS A 1 180 ? 20.138 0.559 -15.917 1.00 97.00 180 LYS A CA 1
ATOM 1454 C C . LYS A 1 180 ? 19.596 1.044 -17.256 1.00 97.00 180 LYS A C 1
ATOM 1456 O O . LYS A 1 180 ? 20.362 1.139 -18.206 1.00 97.00 180 LYS A O 1
ATOM 1461 N N . LEU A 1 181 ? 18.316 1.406 -17.316 1.00 97.06 181 LEU A N 1
ATOM 1462 C CA . LEU A 1 181 ? 17.685 1.901 -18.537 1.00 97.06 181 LEU A CA 1
ATOM 1463 C C . LEU A 1 181 ? 18.345 3.201 -19.013 1.00 97.06 181 LEU A C 1
ATOM 1465 O O . LEU A 1 181 ? 18.690 3.313 -20.187 1.00 97.06 181 LEU A O 1
ATOM 1469 N N . ILE A 1 182 ? 18.611 4.137 -18.096 1.00 96.75 182 ILE A N 1
ATOM 1470 C CA . ILE A 1 182 ? 19.327 5.386 -18.403 1.00 96.75 182 ILE A CA 1
ATOM 1471 C C . ILE A 1 182 ? 20.739 5.101 -18.939 1.00 96.75 182 ILE A C 1
ATOM 1473 O O . ILE A 1 182 ? 21.179 5.742 -19.896 1.00 96.75 182 ILE A O 1
ATOM 1477 N N . LEU A 1 183 ? 21.464 4.153 -18.336 1.00 96.38 183 LEU A N 1
ATOM 1478 C CA . LEU A 1 183 ? 22.804 3.774 -18.797 1.00 96.38 183 LEU A CA 1
ATOM 1479 C C . LEU A 1 183 ? 22.766 3.139 -20.190 1.00 96.38 183 LEU A C 1
ATOM 1481 O O . LEU A 1 183 ? 23.524 3.560 -21.060 1.00 96.38 183 LEU A O 1
ATOM 1485 N N . GLU A 1 184 ? 21.853 2.199 -20.434 1.00 96.81 184 GLU A N 1
ATOM 1486 C CA . GLU A 1 184 ? 21.678 1.585 -21.754 1.00 96.81 184 GLU A CA 1
ATOM 1487 C C . GLU A 1 184 ? 21.296 2.612 -22.824 1.00 96.81 184 GLU A C 1
ATOM 1489 O O . GLU A 1 184 ? 21.785 2.552 -23.952 1.00 96.81 184 GLU A O 1
ATOM 1494 N N . GLU A 1 185 ? 20.417 3.561 -22.497 1.00 96.81 185 GLU A N 1
ATOM 1495 C CA . GLU A 1 185 ? 20.030 4.632 -23.413 1.00 96.81 185 GLU A CA 1
ATOM 1496 C C . GLU A 1 185 ? 21.229 5.523 -23.752 1.00 96.81 185 GLU A C 1
ATOM 1498 O O . GLU A 1 185 ? 21.455 5.846 -24.923 1.00 96.81 185 GLU A O 1
ATOM 1503 N N . LYS A 1 186 ? 22.054 5.853 -22.752 1.00 96.62 186 LYS A N 1
ATOM 1504 C CA . LYS A 1 186 ? 23.294 6.603 -22.954 1.00 96.62 186 LYS A CA 1
ATOM 1505 C C . LYS A 1 186 ? 24.282 5.840 -23.843 1.00 96.62 186 LYS A C 1
ATOM 1507 O O . LYS A 1 186 ? 24.799 6.415 -24.797 1.00 96.62 186 LYS A O 1
ATOM 1512 N N . GLU A 1 187 ? 24.509 4.553 -23.588 1.00 96.75 187 GLU A N 1
ATOM 1513 C CA . GLU A 1 187 ? 25.405 3.711 -24.395 1.00 96.75 187 GLU A CA 1
ATOM 1514 C C . GLU A 1 187 ? 24.917 3.560 -25.842 1.00 96.75 187 GLU A C 1
ATOM 1516 O O . GLU A 1 187 ? 25.710 3.636 -26.789 1.00 96.75 187 GLU A O 1
ATOM 1521 N N . LYS A 1 188 ? 23.602 3.394 -26.038 1.00 96.00 188 LYS A N 1
ATOM 1522 C CA . LYS A 1 188 ? 22.980 3.369 -27.370 1.00 96.00 188 LYS A CA 1
ATOM 1523 C C . LYS A 1 188 ? 23.177 4.699 -28.083 1.00 96.00 188 LYS A C 1
ATOM 1525 O O . LYS A 1 188 ? 23.585 4.699 -29.243 1.00 96.00 188 LYS A O 1
ATOM 1530 N N . LYS A 1 189 ? 22.956 5.824 -27.396 1.00 97.06 189 LYS A N 1
ATOM 1531 C CA . LYS A 1 189 ? 23.172 7.163 -27.955 1.00 97.06 189 LYS A CA 1
ATOM 1532 C C . LYS A 1 189 ? 24.625 7.362 -28.389 1.00 97.06 189 LYS A C 1
ATOM 1534 O O . LYS A 1 189 ? 24.863 7.738 -29.533 1.00 97.06 189 LYS A O 1
ATOM 1539 N N . GLU A 1 190 ? 25.590 7.026 -27.535 1.00 96.88 190 GLU A N 1
ATOM 1540 C CA . GLU A 1 190 ? 27.019 7.110 -27.865 1.00 96.88 190 GLU A CA 1
ATOM 1541 C C . GLU A 1 190 ? 27.398 6.199 -29.046 1.00 96.88 190 GLU A C 1
ATOM 1543 O O . GLU A 1 190 ? 28.220 6.561 -29.893 1.00 96.88 190 GLU A O 1
ATOM 1548 N N . SER A 1 191 ? 26.794 5.012 -29.130 1.00 95.94 191 SER A N 1
ATOM 1549 C CA . SER A 1 191 ? 27.013 4.076 -30.238 1.00 95.94 191 SER A CA 1
ATOM 1550 C C . SER A 1 191 ? 26.462 4.615 -31.559 1.00 95.94 191 SER A C 1
ATOM 1552 O O . SER A 1 191 ? 27.149 4.550 -32.582 1.00 95.94 191 SER A O 1
ATOM 1554 N N . VAL A 1 192 ? 25.259 5.198 -31.537 1.00 96.81 192 VAL A N 1
ATOM 1555 C CA . VAL A 1 192 ? 24.642 5.848 -32.702 1.00 96.81 192 VAL A CA 1
ATOM 1556 C C . VAL A 1 192 ? 25.465 7.055 -33.145 1.00 96.81 192 VAL A C 1
ATOM 1558 O O . VAL A 1 192 ? 25.751 7.176 -34.332 1.00 96.81 192 VAL A O 1
ATOM 1561 N N . GLU A 1 193 ? 25.919 7.906 -32.223 1.00 97.19 193 GLU A N 1
ATOM 1562 C CA . GLU A 1 193 ? 26.773 9.059 -32.540 1.00 97.19 193 GLU A CA 1
ATOM 1563 C C . GLU A 1 193 ? 28.092 8.628 -33.204 1.00 97.19 193 GLU A C 1
ATOM 1565 O O . GLU A 1 193 ? 28.489 9.187 -34.231 1.00 97.19 193 GLU A O 1
ATOM 1570 N N . LYS A 1 194 ? 28.749 7.581 -32.682 1.00 97.12 194 LYS A N 1
ATOM 1571 C CA . LYS A 1 194 ? 29.962 7.008 -33.293 1.00 97.12 194 LYS A CA 1
ATOM 1572 C C . LYS A 1 194 ? 29.698 6.461 -34.693 1.00 97.12 194 LYS A C 1
ATOM 1574 O O . LYS A 1 194 ? 30.516 6.670 -35.591 1.00 97.12 194 LYS A O 1
ATOM 1579 N N . TRP A 1 195 ? 28.593 5.742 -34.880 1.00 97.81 195 TRP A N 1
ATOM 1580 C CA . TRP A 1 195 ? 28.226 5.192 -36.183 1.00 97.81 195 TRP A CA 1
ATOM 1581 C C . TRP A 1 195 ? 27.905 6.301 -37.189 1.00 97.81 195 TRP A C 1
ATOM 1583 O O . TRP A 1 195 ? 28.434 6.280 -38.297 1.00 97.81 195 TRP A O 1
ATOM 1593 N N . MET A 1 196 ? 27.142 7.316 -36.776 1.00 97.00 196 MET A N 1
ATOM 1594 C CA . MET A 1 196 ? 26.809 8.483 -37.593 1.00 97.00 196 MET A CA 1
ATOM 1595 C C . MET A 1 196 ? 28.071 9.216 -38.058 1.00 97.00 196 MET A C 1
ATOM 1597 O O . MET A 1 196 ? 28.192 9.547 -39.234 1.00 97.00 196 MET A O 1
ATOM 1601 N N . LYS A 1 197 ? 29.048 9.409 -37.162 1.00 97.44 197 LYS A N 1
ATOM 1602 C CA . LYS A 1 197 ? 30.335 10.018 -37.516 1.00 97.44 197 LYS A CA 1
ATOM 1603 C C . LYS A 1 197 ? 31.074 9.206 -38.584 1.00 97.44 197 LYS A C 1
ATOM 1605 O O . LYS A 1 197 ? 31.437 9.756 -39.615 1.00 97.44 197 LYS A O 1
ATOM 1610 N N . LYS A 1 198 ? 31.226 7.890 -38.382 1.00 97.19 198 LYS A N 1
ATOM 1611 C CA . LYS A 1 198 ? 31.865 6.999 -39.372 1.00 97.19 198 LYS A CA 1
ATOM 1612 C C . LYS A 1 198 ? 31.137 7.004 -40.715 1.00 97.19 198 LYS A C 1
ATOM 1614 O O . LYS A 1 198 ? 31.779 6.969 -41.762 1.00 97.19 198 LYS A O 1
ATOM 1619 N N . PHE A 1 199 ? 29.806 7.025 -40.684 1.00 96.81 199 PHE A N 1
ATOM 1620 C CA . PHE A 1 199 ? 28.986 7.095 -41.885 1.00 96.81 199 PHE A CA 1
ATOM 1621 C C . PHE A 1 199 ? 29.259 8.388 -42.660 1.00 96.81 199 PHE A C 1
ATOM 1623 O O . PHE A 1 199 ? 29.537 8.322 -43.854 1.00 96.81 199 PHE A O 1
ATOM 1630 N N . LEU A 1 200 ? 29.260 9.542 -41.985 1.00 97.25 200 LEU A N 1
ATOM 1631 C CA . LEU A 1 200 ? 29.564 10.835 -42.605 1.00 97.25 200 LEU A CA 1
ATOM 1632 C C . LEU A 1 200 ? 30.991 10.893 -43.165 1.00 97.25 200 LEU A C 1
ATOM 1634 O O . LEU A 1 200 ? 31.165 11.323 -44.304 1.00 97.25 200 LEU A O 1
ATOM 1638 N N . ASP A 1 201 ? 31.985 10.399 -42.421 1.00 96.81 201 ASP A N 1
ATOM 1639 C CA . ASP A 1 201 ? 33.376 10.319 -42.890 1.00 96.81 201 ASP A CA 1
ATOM 1640 C C . ASP A 1 201 ? 33.474 9.473 -44.176 1.00 96.81 201 ASP A C 1
ATOM 1642 O O . ASP A 1 201 ? 34.130 9.854 -45.145 1.00 96.81 201 ASP A O 1
ATOM 1646 N N . THR A 1 202 ? 32.749 8.350 -44.226 1.00 96.62 202 THR A N 1
ATOM 1647 C CA . THR A 1 202 ? 32.708 7.469 -45.405 1.00 96.62 202 THR A CA 1
ATOM 1648 C C . THR A 1 202 ? 32.024 8.143 -46.597 1.00 96.62 202 THR A C 1
ATOM 1650 O O . THR A 1 202 ? 32.520 8.052 -47.719 1.00 96.62 202 THR A O 1
ATOM 1653 N N . GLN A 1 203 ? 30.903 8.838 -46.372 1.00 96.12 203 GLN A N 1
ATOM 1654 C CA . GLN A 1 203 ? 30.207 9.594 -47.421 1.00 96.12 203 GLN A CA 1
ATOM 1655 C C . GLN A 1 203 ? 31.098 10.699 -47.998 1.00 96.12 203 GLN A C 1
ATOM 1657 O O . GLN A 1 203 ? 31.131 10.894 -49.212 1.00 96.12 203 GLN A O 1
ATOM 1662 N N . TYR A 1 204 ? 31.859 11.388 -47.145 1.00 96.69 204 TYR A N 1
ATOM 1663 C CA . TYR A 1 204 ? 32.803 12.415 -47.570 1.00 96.69 204 TYR A CA 1
ATOM 1664 C C . TYR A 1 204 ? 33.932 11.843 -48.438 1.00 96.69 204 TYR A C 1
ATOM 1666 O O . TYR A 1 204 ? 34.204 12.368 -49.520 1.00 96.69 204 TYR A O 1
ATOM 1674 N N . GLU A 1 205 ? 34.558 10.740 -48.018 1.00 96.44 205 GLU A N 1
ATOM 1675 C CA . GLU A 1 205 ? 35.614 10.094 -48.809 1.00 96.44 205 GLU A CA 1
ATOM 1676 C C . GLU A 1 205 ? 35.090 9.532 -50.135 1.00 96.44 205 GLU A C 1
ATOM 1678 O O . GLU A 1 205 ? 35.756 9.664 -51.166 1.00 96.44 205 GLU A O 1
ATOM 1683 N N . LEU A 1 206 ? 33.872 8.978 -50.149 1.00 96.44 206 LEU A N 1
ATOM 1684 C CA . LEU A 1 206 ? 33.222 8.539 -51.382 1.00 96.44 206 LEU A CA 1
ATOM 1685 C C . LEU A 1 206 ? 33.001 9.716 -52.336 1.00 96.44 206 LEU A C 1
ATOM 1687 O O . LEU A 1 206 ? 33.379 9.631 -53.503 1.00 96.44 206 LEU A O 1
ATOM 1691 N N . LEU A 1 207 ? 32.450 10.829 -51.841 1.00 97.25 207 LEU A N 1
ATOM 1692 C CA . LEU A 1 207 ? 32.224 12.035 -52.638 1.00 97.25 207 LEU A CA 1
ATOM 1693 C C . LEU A 1 207 ? 33.536 12.565 -53.232 1.00 97.25 207 LEU A C 1
ATOM 1695 O O . LEU A 1 207 ? 33.602 12.882 -54.420 1.00 97.25 207 LEU A O 1
ATOM 1699 N N . LYS A 1 208 ? 34.602 12.598 -52.427 1.00 96.69 208 LYS A N 1
ATOM 1700 C CA . LYS A 1 208 ? 35.944 12.991 -52.867 1.00 96.69 208 LYS A CA 1
ATOM 1701 C C . LYS A 1 208 ? 36.498 12.043 -53.932 1.00 96.69 208 LYS A C 1
ATOM 1703 O O . LYS A 1 208 ? 37.110 12.498 -54.895 1.00 96.69 208 LYS A O 1
ATOM 1708 N N . SER A 1 209 ? 36.280 10.735 -53.790 1.00 96.31 209 SER A N 1
ATOM 1709 C CA . SER A 1 209 ? 36.697 9.742 -54.786 1.00 96.31 209 SER A CA 1
ATOM 1710 C C . SER A 1 209 ? 35.936 9.886 -56.100 1.00 96.31 209 SER A C 1
ATOM 1712 O O . SER A 1 209 ? 36.553 9.866 -57.160 1.00 96.31 209 SER A O 1
ATOM 1714 N N . VAL A 1 210 ? 34.616 10.080 -56.040 1.00 96.81 210 VAL A N 1
ATOM 1715 C CA . VAL A 1 210 ? 33.779 10.331 -57.222 1.00 96.81 210 VAL A CA 1
ATOM 1716 C C . VAL A 1 210 ? 34.231 11.603 -57.934 1.00 96.81 210 VAL A C 1
ATOM 1718 O O . VAL A 1 210 ? 34.358 11.604 -59.155 1.00 96.81 210 VAL A O 1
ATOM 1721 N N . HIS A 1 211 ? 34.525 12.668 -57.184 1.00 96.69 211 HIS A N 1
ATOM 1722 C CA . HIS A 1 211 ? 35.035 13.908 -57.761 1.00 96.69 211 HIS A CA 1
ATOM 1723 C C . HIS A 1 211 ? 36.375 13.699 -58.480 1.00 96.69 211 HIS A C 1
ATOM 1725 O O . HIS A 1 211 ? 36.500 14.129 -59.621 1.00 96.69 211 HIS A O 1
ATOM 1731 N N . ARG A 1 212 ? 37.325 12.973 -57.869 1.00 95.31 212 ARG A N 1
ATOM 1732 C CA . ARG A 1 212 ? 38.602 12.610 -58.515 1.00 95.31 212 ARG A CA 1
ATOM 1733 C C . ARG A 1 212 ? 38.402 11.801 -59.794 1.00 95.31 212 ARG A C 1
ATOM 1735 O O . ARG A 1 212 ? 38.948 12.149 -60.827 1.00 95.31 212 ARG A O 1
ATOM 1742 N N . HIS A 1 213 ? 37.564 10.766 -59.766 1.00 94.00 213 HIS A N 1
ATOM 1743 C CA . HIS A 1 213 ? 37.295 9.988 -60.978 1.00 94.00 213 HIS A CA 1
ATOM 1744 C C . HIS A 1 213 ? 36.666 10.831 -62.085 1.00 94.00 213 HIS A C 1
ATOM 1746 O O . HIS A 1 213 ? 36.984 10.637 -63.256 1.00 94.00 213 HIS A O 1
ATOM 1752 N N . LYS A 1 214 ? 35.795 11.781 -61.729 1.00 96.50 214 LYS A N 1
ATOM 1753 C CA . LYS A 1 214 ? 35.220 12.712 -62.696 1.00 96.50 214 LYS A CA 1
ATOM 1754 C C . LYS A 1 214 ? 36.301 13.590 -63.333 1.00 96.50 214 LYS A C 1
ATOM 1756 O O . LYS A 1 214 ? 36.335 13.669 -64.556 1.00 96.50 214 LYS A O 1
ATOM 1761 N N . THR A 1 215 ? 37.192 14.184 -62.536 1.00 95.75 215 THR A N 1
ATOM 1762 C CA . THR A 1 215 ? 38.294 15.006 -63.064 1.00 95.75 215 THR A CA 1
ATOM 1763 C C . THR A 1 215 ? 39.254 14.184 -63.920 1.00 95.75 215 THR A C 1
ATOM 1765 O O . THR A 1 215 ? 39.594 14.606 -65.018 1.00 95.75 215 THR A O 1
ATOM 1768 N N . ASP A 1 216 ? 39.613 12.975 -63.482 1.00 95.19 216 ASP A N 1
ATOM 1769 C CA . ASP A 1 216 ? 40.501 12.079 -64.233 1.00 95.19 216 ASP A CA 1
ATOM 1770 C C . ASP A 1 216 ? 39.883 11.684 -65.584 1.00 95.19 216 ASP A C 1
ATOM 1772 O O . ASP A 1 216 ? 40.575 11.619 -66.599 1.00 95.19 216 ASP A O 1
ATOM 1776 N N . THR A 1 217 ? 38.566 11.455 -65.613 1.00 95.50 217 THR A N 1
ATOM 1777 C CA . THR A 1 217 ? 37.827 11.145 -66.847 1.00 95.50 217 THR A CA 1
ATOM 1778 C C . THR A 1 217 ? 37.815 12.343 -67.796 1.00 95.50 217 THR A C 1
ATOM 1780 O O . THR A 1 217 ? 38.058 12.184 -68.989 1.00 95.50 217 THR A O 1
ATOM 1783 N N . GLU A 1 218 ? 37.562 13.550 -67.283 1.00 95.62 218 GLU A N 1
ATOM 1784 C CA . GLU A 1 218 ? 37.599 14.786 -68.076 1.00 95.62 218 GLU A CA 1
ATOM 1785 C C . GLU A 1 218 ? 39.001 15.038 -68.662 1.00 95.62 218 GLU A C 1
ATOM 1787 O O . GLU A 1 218 ? 39.125 15.357 -69.847 1.00 95.62 218 GLU A O 1
ATOM 1792 N N . GLU A 1 219 ? 40.062 14.822 -67.878 1.00 95.69 219 GLU A N 1
ATOM 1793 C CA . GLU A 1 219 ? 41.448 14.913 -68.352 1.00 95.69 219 GLU A CA 1
ATOM 1794 C C . GLU A 1 219 ? 41.784 13.863 -69.413 1.00 95.69 219 GLU A C 1
ATOM 1796 O O . GLU A 1 219 ? 42.471 14.169 -70.393 1.00 95.69 219 GLU A O 1
ATOM 1801 N N . TRP A 1 220 ? 41.337 12.620 -69.221 1.00 94.75 220 TRP A N 1
ATOM 1802 C CA . TRP A 1 220 ? 41.589 11.539 -70.169 1.00 94.75 220 TRP A CA 1
ATOM 1803 C C . TRP A 1 220 ? 40.878 11.794 -71.498 1.00 94.75 220 TRP A C 1
ATOM 1805 O O . TRP A 1 220 ? 41.523 11.725 -72.541 1.00 94.75 220 TRP A O 1
ATOM 1815 N N . ASN A 1 221 ? 39.613 12.220 -71.459 1.00 96.00 221 ASN A N 1
ATOM 1816 C CA . ASN A 1 221 ? 38.856 12.614 -72.649 1.00 96.00 221 ASN A CA 1
ATOM 1817 C C . ASN A 1 221 ? 39.543 13.763 -73.408 1.00 96.00 221 ASN A C 1
ATOM 1819 O O . ASN A 1 221 ? 39.598 13.757 -74.636 1.00 96.00 221 ASN A O 1
ATOM 1823 N N . LEU A 1 222 ? 40.104 14.748 -72.693 1.00 95.94 222 LEU A N 1
ATOM 1824 C CA . LEU A 1 222 ? 40.851 15.843 -73.317 1.00 95.94 222 LEU A CA 1
ATOM 1825 C C . LEU A 1 222 ? 42.138 15.347 -73.994 1.00 95.94 222 LEU A C 1
ATOM 1827 O O . LEU A 1 222 ? 42.447 15.765 -75.111 1.00 95.94 222 LEU A O 1
ATOM 1831 N N . LYS A 1 223 ? 42.889 14.458 -73.332 1.00 95.50 223 LYS A N 1
ATOM 1832 C CA . LYS A 1 223 ? 44.106 13.851 -73.896 1.00 95.50 223 LYS A CA 1
ATOM 1833 C C . LYS A 1 223 ? 43.789 12.991 -75.116 1.00 95.50 223 LYS A C 1
ATOM 1835 O O . LYS A 1 223 ? 44.500 13.091 -76.111 1.00 95.50 223 LYS A O 1
ATOM 1840 N N . GLU A 1 224 ? 42.731 12.188 -75.055 1.00 94.69 224 GLU A N 1
ATOM 1841 C CA . GLU A 1 224 ? 42.256 11.368 -76.172 1.00 94.69 224 GLU A CA 1
ATOM 1842 C C . GLU A 1 224 ? 41.868 12.246 -77.368 1.00 94.69 224 GLU A C 1
ATOM 1844 O O . GLU A 1 224 ? 42.323 12.005 -78.483 1.00 94.69 224 GLU A O 1
ATOM 1849 N N . PHE A 1 225 ? 41.131 13.335 -77.136 1.00 95.12 225 PHE A N 1
ATOM 1850 C CA . PHE A 1 225 ? 40.788 14.298 -78.182 1.00 95.12 225 PHE A CA 1
ATOM 1851 C C . PHE A 1 225 ? 42.027 14.928 -78.841 1.00 95.12 225 PHE A C 1
ATOM 1853 O O . PHE A 1 225 ? 42.121 14.981 -80.066 1.00 95.12 225 PHE A O 1
ATOM 1860 N N . GLN A 1 226 ? 43.010 15.368 -78.048 1.00 94.62 226 GLN A N 1
ATOM 1861 C CA . GLN A 1 226 ? 44.268 15.918 -78.572 1.00 94.62 226 GLN A CA 1
ATOM 1862 C C . GLN A 1 226 ? 45.091 14.880 -79.341 1.00 94.62 226 GLN A C 1
ATOM 1864 O O . GLN A 1 226 ? 45.731 15.208 -80.341 1.00 94.62 226 GLN A O 1
ATOM 1869 N N . PHE A 1 227 ? 45.104 13.635 -78.867 1.00 93.44 227 PHE A N 1
ATOM 1870 C CA . PHE A 1 227 ? 45.784 12.534 -79.534 1.00 93.44 227 PHE A CA 1
ATOM 1871 C C . PHE A 1 227 ? 45.135 12.221 -80.885 1.00 93.44 227 PHE A C 1
ATOM 1873 O O . PHE A 1 227 ? 45.848 12.133 -81.881 1.00 93.44 227 PHE A O 1
ATOM 1880 N N . ASN A 1 228 ? 43.802 12.169 -80.939 1.00 94.19 228 ASN A N 1
ATOM 1881 C CA . ASN A 1 228 ? 43.057 11.958 -82.180 1.00 94.19 228 ASN A CA 1
ATOM 1882 C C . ASN A 1 228 ? 43.326 13.074 -83.200 1.00 94.19 228 ASN A C 1
ATOM 1884 O O . ASN A 1 228 ? 43.618 12.767 -84.349 1.00 94.19 228 ASN A O 1
ATOM 1888 N N . GLN A 1 229 ? 43.369 14.346 -82.782 1.00 93.50 229 GLN A N 1
ATOM 1889 C CA . GLN A 1 229 ? 43.766 15.442 -83.681 1.00 93.50 229 GLN A CA 1
ATOM 1890 C C . GLN A 1 229 ? 45.186 15.280 -84.236 1.00 93.50 229 GLN A C 1
ATOM 1892 O O . GLN A 1 229 ? 45.447 15.589 -85.398 1.00 93.50 229 GLN A O 1
ATOM 1897 N N . ARG A 1 230 ? 46.133 14.817 -83.407 1.00 93.06 230 ARG A N 1
ATOM 1898 C CA . ARG A 1 230 ? 47.503 14.557 -83.870 1.00 93.06 230 ARG A CA 1
ATOM 1899 C C . ARG A 1 230 ? 47.540 13.421 -84.878 1.00 93.06 230 ARG A C 1
ATOM 1901 O O . ARG A 1 230 ? 48.244 13.573 -85.868 1.00 93.06 230 ARG A O 1
ATOM 1908 N N . ILE A 1 231 ? 46.801 12.337 -84.630 1.00 93.00 231 ILE A N 1
ATOM 1909 C CA . ILE A 1 231 ? 46.672 11.225 -85.579 1.00 93.00 231 ILE A CA 1
ATOM 1910 C C . ILE A 1 231 ? 46.126 11.739 -86.905 1.00 93.00 231 ILE A C 1
ATOM 1912 O O . ILE A 1 231 ? 46.755 11.511 -87.931 1.00 93.00 231 ILE A O 1
ATOM 1916 N N . GLU A 1 232 ? 45.018 12.483 -86.883 1.00 93.12 232 GLU A N 1
ATOM 1917 C CA . GLU A 1 232 ? 44.407 13.043 -88.093 1.00 93.12 232 GLU A CA 1
ATOM 1918 C C . GLU A 1 232 ? 45.406 13.901 -88.882 1.00 93.12 232 GLU A C 1
ATOM 1920 O O . GLU A 1 232 ? 45.584 13.694 -90.081 1.00 93.12 232 GLU A O 1
ATOM 1925 N N . TYR A 1 233 ? 46.141 14.794 -88.210 1.00 91.62 233 TYR A N 1
ATOM 1926 C CA . TYR A 1 233 ? 47.179 15.603 -88.852 1.00 91.62 233 TYR A CA 1
ATOM 1927 C C . TYR A 1 233 ? 48.324 14.753 -89.428 1.00 91.62 233 TYR A C 1
ATOM 1929 O O . TYR A 1 233 ? 48.802 15.014 -90.533 1.00 91.62 233 TYR A O 1
ATOM 1937 N N . THR A 1 234 ? 48.789 13.735 -88.696 1.00 91.44 234 THR A N 1
ATOM 1938 C CA . THR A 1 234 ? 49.842 12.839 -89.195 1.00 91.44 234 THR A CA 1
ATOM 1939 C C . THR A 1 234 ? 49.367 11.983 -90.360 1.00 91.44 234 THR A C 1
ATOM 1941 O O . THR A 1 234 ? 50.146 11.767 -91.283 1.00 91.44 234 THR A O 1
ATOM 1944 N N . ASP A 1 235 ? 48.107 11.553 -90.361 1.00 92.31 235 ASP A N 1
ATOM 1945 C CA . ASP A 1 235 ? 47.498 10.801 -91.456 1.00 92.31 235 ASP A CA 1
ATOM 1946 C C . ASP A 1 235 ? 47.359 11.678 -92.705 1.00 92.31 235 ASP A C 1
ATOM 1948 O O . ASP A 1 235 ? 47.663 11.231 -93.811 1.00 92.31 235 ASP A O 1
ATOM 1952 N N . GLU A 1 236 ? 46.956 12.944 -92.554 1.00 92.19 236 GLU A N 1
ATOM 1953 C CA . GLU A 1 236 ? 46.949 13.919 -93.653 1.00 92.19 236 GLU A CA 1
ATOM 1954 C C . GLU A 1 236 ? 48.355 14.172 -94.206 1.00 92.19 236 GLU A C 1
ATOM 1956 O O . GLU A 1 236 ? 48.554 14.187 -95.423 1.00 92.19 236 GLU A O 1
ATOM 1961 N N . TYR A 1 237 ? 49.349 14.340 -93.332 1.00 90.75 237 TYR A N 1
ATOM 1962 C CA . TYR A 1 237 ? 50.736 14.530 -93.747 1.00 90.75 237 TYR A CA 1
ATOM 1963 C C . TYR A 1 237 ? 51.303 13.286 -94.447 1.00 90.75 237 TYR A C 1
ATOM 1965 O O . TYR A 1 237 ? 51.967 13.408 -95.475 1.00 90.75 237 TYR A O 1
ATOM 1973 N N . ALA A 1 238 ? 51.001 12.088 -93.940 1.00 90.12 238 ALA A N 1
ATOM 1974 C CA . ALA A 1 238 ? 51.390 10.824 -94.558 1.00 90.12 238 ALA A CA 1
ATOM 1975 C C . ALA A 1 238 ? 50.746 10.643 -95.940 1.00 90.12 238 ALA A C 1
ATOM 1977 O O . ALA A 1 238 ? 51.426 10.203 -96.865 1.00 90.12 238 ALA A O 1
ATOM 1978 N N . LYS A 1 239 ? 49.472 11.032 -96.110 1.00 92.50 239 LYS A N 1
ATOM 1979 C CA . LYS A 1 239 ? 48.813 11.059 -97.428 1.00 92.50 239 LYS A CA 1
ATOM 1980 C C . LYS A 1 239 ? 49.549 11.974 -98.406 1.00 92.50 239 LYS A C 1
ATOM 1982 O O . LYS A 1 239 ? 49.891 11.518 -99.488 1.00 92.50 239 LYS A O 1
ATOM 1987 N N . ARG A 1 240 ? 49.881 13.207 -98.002 1.00 91.44 240 ARG A N 1
ATOM 1988 C CA . ARG A 1 240 ? 50.652 14.141 -98.849 1.00 91.44 240 ARG A CA 1
ATOM 1989 C C . ARG A 1 240 ? 52.039 13.615 -99.204 1.00 91.44 240 ARG A C 1
ATOM 1991 O O . ARG A 1 240 ? 52.476 13.759 -100.337 1.00 91.44 240 ARG A O 1
ATOM 1998 N N . LEU A 1 241 ? 52.748 13.015 -98.246 1.00 90.00 241 LEU A N 1
ATOM 1999 C CA . LEU A 1 241 ? 54.048 12.397 -98.521 1.00 90.00 241 LEU A CA 1
ATOM 2000 C C . LEU A 1 241 ? 53.929 11.243 -99.516 1.00 90.00 241 LEU A C 1
ATOM 2002 O O . LEU A 1 241 ? 54.819 11.071 -100.340 1.00 90.00 241 LEU A O 1
ATOM 2006 N N . LYS A 1 242 ? 52.845 10.466 -99.442 1.00 93.25 242 LYS A N 1
ATOM 2007 C CA . LYS A 1 242 ? 52.586 9.385 -100.388 1.00 93.25 242 LYS A CA 1
ATOM 2008 C C . LYS A 1 242 ? 52.315 9.918 -101.799 1.00 93.25 242 LYS A C 1
ATOM 2010 O O . LYS A 1 242 ? 52.898 9.397 -102.736 1.00 93.25 242 LYS A O 1
ATOM 2015 N N . GLU A 1 243 ? 51.512 10.973 -101.932 1.00 91.88 243 GLU A N 1
ATOM 2016 C CA . GLU A 1 243 ? 51.281 11.658 -103.217 1.00 91.88 243 GLU A CA 1
ATOM 2017 C C . GLU A 1 243 ? 52.594 12.197 -103.810 1.00 91.88 243 GLU A C 1
ATOM 2019 O O . GLU A 1 243 ? 52.895 11.956 -104.973 1.00 91.88 243 GLU A O 1
ATOM 2024 N N . LEU A 1 244 ? 53.432 12.852 -102.995 1.00 91.75 244 LEU A N 1
ATOM 2025 C CA . LEU A 1 244 ? 54.746 13.339 -103.437 1.00 91.75 244 LEU A CA 1
ATOM 2026 C C . LEU A 1 244 ? 55.705 12.210 -103.838 1.00 91.75 244 LEU A C 1
ATOM 2028 O O . LEU A 1 244 ? 56.533 12.404 -104.725 1.00 91.75 244 LEU A O 1
ATOM 2032 N N . LEU A 1 245 ? 55.632 11.058 -103.166 1.00 91.62 245 LEU A N 1
ATOM 2033 C CA . LEU A 1 245 ? 56.419 9.882 -103.527 1.00 91.62 245 LEU A CA 1
ATOM 2034 C C . LEU A 1 245 ? 55.962 9.321 -104.878 1.00 91.62 245 LEU A C 1
ATOM 2036 O O . LEU A 1 245 ? 56.812 9.056 -105.720 1.00 91.62 245 LEU A O 1
ATOM 2040 N N . GLU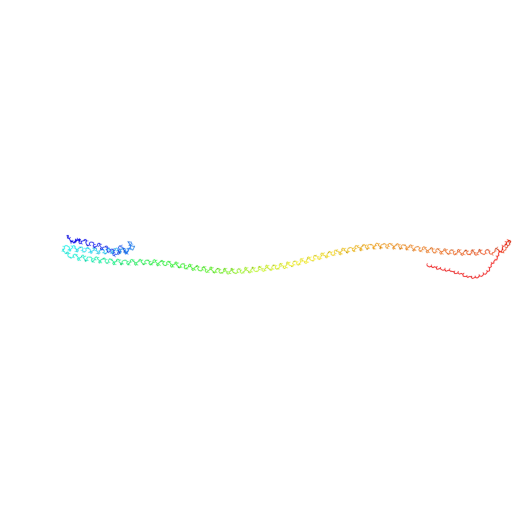 A 1 246 ? 54.650 9.203 -105.096 1.00 91.38 246 GLU A N 1
ATOM 2041 C CA . GLU A 1 246 ? 54.073 8.773 -106.378 1.00 91.38 246 GLU A CA 1
ATOM 2042 C C . GLU A 1 246 ? 54.485 9.733 -107.516 1.00 91.38 246 GLU A C 1
ATOM 2044 O O . GLU A 1 246 ? 54.982 9.276 -108.543 1.00 91.38 246 GLU A O 1
ATOM 2049 N N . GLU A 1 247 ? 54.418 11.057 -107.316 1.00 90.31 247 GLU A N 1
ATOM 2050 C CA . GLU A 1 247 ? 54.908 12.041 -108.302 1.00 90.31 247 GLU A CA 1
ATOM 2051 C C . GLU A 1 247 ? 56.416 11.918 -108.588 1.00 90.31 247 GLU A C 1
ATOM 2053 O O . GLU A 1 247 ? 56.866 12.131 -109.716 1.00 90.31 247 GLU A O 1
ATOM 2058 N N . ALA A 1 248 ? 57.227 11.632 -107.566 1.00 87.44 248 ALA A N 1
ATOM 2059 C CA . ALA A 1 248 ? 58.668 11.463 -107.729 1.00 87.44 248 ALA A CA 1
ATOM 2060 C C . ALA A 1 248 ? 59.009 10.163 -108.473 1.00 87.44 248 ALA A C 1
ATOM 2062 O O . ALA A 1 248 ? 59.921 10.162 -109.298 1.00 87.44 248 ALA A O 1
ATOM 2063 N N . GLU A 1 249 ? 58.275 9.078 -108.210 1.00 89.25 249 GLU A N 1
ATOM 2064 C CA . GLU A 1 249 ? 58.383 7.818 -108.952 1.00 89.25 249 GLU A CA 1
ATOM 2065 C C . GLU A 1 249 ? 57.987 8.007 -110.425 1.00 89.25 249 GLU A C 1
ATOM 2067 O O . GLU A 1 249 ? 58.706 7.535 -111.307 1.00 89.25 249 GLU A O 1
ATOM 2072 N N . GLU A 1 250 ? 56.912 8.753 -110.710 1.00 88.62 250 GLU A N 1
ATOM 2073 C CA . GLU A 1 250 ? 56.519 9.112 -112.080 1.00 88.62 250 GLU A CA 1
ATOM 2074 C C . GLU A 1 250 ? 57.610 9.917 -112.797 1.00 88.62 250 GLU A C 1
ATOM 2076 O O . GLU A 1 250 ? 58.020 9.534 -113.893 1.00 88.62 250 GLU A O 1
ATOM 2081 N N . ARG A 1 251 ? 58.152 10.971 -112.168 1.00 86.12 251 ARG A N 1
ATOM 2082 C CA . ARG A 1 251 ? 59.266 11.743 -112.752 1.00 86.12 251 ARG A CA 1
ATOM 2083 C C . ARG A 1 251 ? 60.511 10.897 -112.973 1.00 86.12 251 ARG A C 1
ATOM 2085 O O . ARG A 1 251 ? 61.164 11.055 -113.994 1.00 86.12 251 ARG A O 1
ATOM 2092 N N . ASN A 1 252 ? 60.838 9.991 -112.052 1.00 88.12 252 ASN A N 1
ATOM 2093 C CA . ASN A 1 252 ? 61.981 9.100 -112.236 1.00 88.12 252 ASN A CA 1
ATOM 2094 C C . ASN A 1 252 ? 61.778 8.176 -113.447 1.00 88.12 252 ASN A C 1
ATOM 2096 O O . ASN A 1 252 ? 62.709 7.976 -114.220 1.00 88.12 252 ASN A O 1
ATOM 2100 N N . MET A 1 253 ? 60.563 7.661 -113.666 1.00 86.81 253 MET A N 1
ATOM 2101 C CA . MET A 1 253 ? 60.249 6.901 -114.882 1.00 86.81 253 MET A CA 1
ATOM 2102 C C . MET A 1 253 ? 60.332 7.764 -116.151 1.00 86.81 253 MET A C 1
ATOM 2104 O O . MET A 1 253 ? 60.764 7.280 -117.200 1.00 86.81 253 MET A O 1
ATOM 2108 N N . GLU A 1 254 ? 59.922 9.033 -116.086 1.00 86.56 254 GLU A N 1
ATOM 2109 C CA . GLU A 1 254 ? 60.081 9.981 -117.195 1.00 86.56 254 GLU A CA 1
ATOM 2110 C C . GLU A 1 254 ? 61.558 10.256 -117.505 1.00 86.56 254 GLU A C 1
ATOM 2112 O O . GLU A 1 254 ? 61.949 10.204 -118.674 1.00 86.56 254 GLU A O 1
ATOM 2117 N N . ASP A 1 255 ? 62.378 10.484 -116.480 1.00 86.56 255 ASP A N 1
ATOM 2118 C CA . ASP A 1 255 ? 63.820 10.698 -116.602 1.00 86.56 255 ASP A CA 1
ATOM 2119 C C . ASP A 1 255 ? 64.529 9.447 -117.141 1.00 86.56 255 ASP A C 1
ATOM 2121 O O . ASP A 1 255 ? 65.351 9.563 -118.047 1.00 86.56 255 ASP A O 1
ATOM 2125 N N . GLU A 1 256 ? 64.177 8.243 -116.676 1.00 85.25 256 GLU A N 1
ATOM 2126 C CA . GLU A 1 256 ? 64.685 6.975 -117.228 1.00 85.25 256 GLU A CA 1
ATOM 2127 C C . GLU A 1 256 ? 64.329 6.819 -118.717 1.00 85.25 256 GLU A C 1
ATOM 2129 O O . GLU A 1 256 ? 65.156 6.398 -119.528 1.00 85.25 256 GLU A O 1
ATOM 2134 N N . ASN A 1 257 ? 63.115 7.209 -119.115 1.00 85.69 257 ASN A N 1
ATOM 2135 C CA . ASN A 1 257 ? 62.687 7.186 -120.514 1.00 85.69 257 ASN A CA 1
ATOM 2136 C C . ASN A 1 257 ? 63.434 8.233 -121.363 1.00 85.69 257 ASN A C 1
ATOM 2138 O O . ASN A 1 257 ? 63.806 7.965 -122.507 1.00 85.69 257 ASN A O 1
ATOM 2142 N N . LEU A 1 258 ? 63.677 9.429 -120.820 1.00 86.81 258 LEU A N 1
ATOM 2143 C CA . LEU A 1 258 ? 64.520 10.440 -121.463 1.00 86.81 258 LEU A CA 1
ATOM 2144 C C . LEU A 1 258 ? 65.971 9.968 -121.584 1.00 86.81 258 LEU A C 1
ATOM 2146 O O . LEU A 1 258 ? 66.576 10.196 -122.627 1.00 86.81 258 LEU A O 1
ATOM 2150 N N . MET A 1 259 ? 66.499 9.275 -120.575 1.00 81.56 259 MET A N 1
ATOM 2151 C CA . MET A 1 259 ? 67.837 8.688 -120.600 1.00 81.56 259 MET A CA 1
ATOM 2152 C C . MET A 1 259 ? 67.949 7.635 -121.708 1.00 81.56 259 MET A C 1
ATOM 2154 O O . MET A 1 259 ? 68.859 7.728 -122.520 1.00 81.56 259 MET A O 1
ATOM 2158 N N . MET A 1 260 ? 66.969 6.732 -121.859 1.00 81.94 260 MET A N 1
ATOM 2159 C CA . MET A 1 260 ? 66.941 5.795 -122.997 1.00 81.94 260 MET A CA 1
ATOM 2160 C C . MET A 1 260 ? 66.904 6.504 -124.358 1.00 81.94 260 MET A C 1
ATOM 2162 O O . MET A 1 260 ? 67.532 6.054 -125.316 1.00 81.94 260 MET A O 1
ATOM 2166 N N . LYS A 1 261 ? 66.156 7.609 -124.474 1.00 85.56 261 LYS A N 1
ATOM 2167 C CA . LYS A 1 261 ? 66.140 8.412 -125.708 1.00 85.56 261 LYS A CA 1
ATOM 2168 C C . LYS A 1 261 ? 67.480 9.093 -125.961 1.00 85.56 261 LYS A C 1
ATOM 2170 O O . LYS A 1 261 ? 67.869 9.208 -127.119 1.00 85.56 261 LYS A O 1
ATOM 2175 N N . LEU A 1 262 ? 68.152 9.556 -124.909 1.00 85.38 262 LEU A N 1
ATOM 2176 C CA . LEU A 1 262 ? 69.477 10.150 -125.009 1.00 85.38 262 LEU A CA 1
ATOM 2177 C C . LEU A 1 262 ? 70.499 9.102 -125.451 1.00 85.38 262 LEU A C 1
ATOM 2179 O O . LEU A 1 262 ? 71.200 9.364 -126.417 1.00 85.38 262 LEU A O 1
ATOM 2183 N N . ASP A 1 263 ? 70.508 7.912 -124.846 1.00 84.94 263 ASP A N 1
ATOM 2184 C CA . ASP A 1 263 ? 71.379 6.797 -125.246 1.00 84.94 263 ASP A CA 1
ATOM 2185 C C . ASP A 1 263 ? 71.170 6.432 -126.726 1.00 84.94 263 ASP A C 1
ATOM 2187 O O . ASP A 1 263 ? 72.126 6.293 -127.486 1.00 84.94 263 ASP A O 1
ATOM 2191 N N . SER A 1 264 ? 69.910 6.354 -127.173 1.00 81.69 264 SER A N 1
ATOM 2192 C CA . SER A 1 264 ? 69.584 6.116 -128.586 1.00 81.69 264 SER A CA 1
ATOM 2193 C C . SER A 1 264 ? 70.074 7.246 -129.499 1.00 81.69 264 SER A C 1
ATOM 2195 O O . SER A 1 264 ? 70.514 6.981 -130.615 1.00 81.69 264 SER A O 1
ATOM 2197 N N . ALA A 1 265 ? 69.990 8.503 -129.055 1.00 77.88 265 ALA A N 1
ATOM 2198 C CA . ALA A 1 265 ? 70.494 9.645 -129.812 1.00 77.88 265 ALA A CA 1
ATOM 2199 C C . ALA A 1 265 ? 72.033 9.691 -129.827 1.00 77.88 265 ALA A C 1
ATOM 2201 O O . ALA A 1 265 ? 72.622 10.069 -130.838 1.00 77.88 265 ALA A O 1
ATOM 2202 N N . GLU A 1 266 ? 72.698 9.294 -128.740 1.00 79.44 266 GLU A N 1
ATOM 2203 C CA . GLU A 1 266 ? 74.154 9.141 -128.684 1.00 79.44 266 GLU A CA 1
ATOM 2204 C C . GLU A 1 266 ? 74.634 8.058 -129.659 1.00 79.44 266 GLU A C 1
ATOM 2206 O O . GLU A 1 266 ? 75.626 8.269 -130.362 1.00 79.44 266 GLU A O 1
ATOM 2211 N N . GLU A 1 267 ? 73.907 6.942 -129.767 1.00 80.50 267 GLU A N 1
ATOM 2212 C CA . GLU A 1 267 ? 74.178 5.885 -130.747 1.00 80.50 267 GLU A CA 1
ATOM 2213 C C . GLU A 1 267 ? 74.002 6.393 -132.191 1.00 80.50 267 GLU A C 1
ATOM 2215 O O . GLU A 1 267 ? 74.889 6.203 -133.026 1.00 80.50 267 GLU A O 1
ATOM 2220 N N . GLU A 1 268 ? 72.936 7.150 -132.480 1.00 80.81 268 GLU A N 1
ATOM 2221 C CA . GLU A 1 268 ? 72.758 7.797 -133.791 1.00 80.81 268 GLU A CA 1
ATOM 2222 C C . GLU A 1 268 ? 73.886 8.787 -134.119 1.00 80.81 268 GLU A C 1
ATOM 2224 O O . GLU A 1 268 ? 74.375 8.825 -135.252 1.00 80.81 268 GLU A O 1
ATOM 2229 N N . VAL A 1 269 ? 74.325 9.593 -133.146 1.00 81.06 269 VAL A N 1
ATOM 2230 C CA . VAL A 1 269 ? 75.459 10.512 -133.322 1.00 81.06 269 VAL A CA 1
ATOM 2231 C C . VAL A 1 269 ? 76.738 9.730 -133.606 1.00 81.06 269 VAL A C 1
ATOM 2233 O O . VAL A 1 269 ? 77.503 10.138 -134.481 1.00 81.06 269 VAL A O 1
ATOM 2236 N N . TYR A 1 270 ? 76.973 8.608 -132.923 1.00 82.00 270 TYR A N 1
ATOM 2237 C CA . TYR A 1 270 ? 78.116 7.734 -133.184 1.00 82.00 270 TYR A CA 1
ATOM 2238 C C . TYR A 1 270 ? 78.101 7.182 -134.619 1.00 82.00 270 TYR A C 1
ATOM 2240 O O . TYR A 1 270 ? 79.109 7.287 -135.328 1.00 82.00 270 TYR A O 1
ATOM 2248 N N . ASP A 1 271 ? 76.953 6.684 -135.084 1.00 79.44 271 ASP A N 1
ATOM 2249 C CA . ASP A 1 271 ? 76.760 6.182 -136.451 1.00 79.44 271 ASP A CA 1
ATOM 2250 C C . ASP A 1 271 ? 76.957 7.278 -137.510 1.00 79.44 271 ASP A C 1
ATOM 2252 O O . ASP A 1 271 ? 77.621 7.073 -138.539 1.00 79.44 271 ASP A O 1
ATOM 2256 N N . LEU A 1 272 ? 76.430 8.477 -137.250 1.00 81.00 272 LEU A N 1
ATOM 2257 C CA . LEU A 1 272 ? 76.666 9.665 -138.068 1.00 81.00 272 LEU A CA 1
ATOM 2258 C C . LEU A 1 272 ? 78.150 10.021 -138.115 1.00 81.00 272 LEU A C 1
ATOM 2260 O O . LEU A 1 272 ? 78.666 10.326 -139.188 1.00 81.00 272 LEU A O 1
ATOM 2264 N N . ASN A 1 273 ? 78.854 9.948 -136.988 1.00 79.44 273 ASN A N 1
ATOM 2265 C CA . ASN A 1 273 ? 80.274 10.275 -136.923 1.00 79.44 273 ASN A CA 1
ATOM 2266 C C . ASN A 1 273 ? 81.119 9.256 -137.707 1.00 79.44 273 ASN A C 1
ATOM 2268 O O . ASN A 1 273 ? 82.004 9.638 -138.471 1.00 79.44 273 ASN A O 1
ATOM 2272 N N . CYS A 1 274 ? 80.781 7.967 -137.625 1.00 74.94 274 CYS A N 1
ATOM 2273 C CA . CYS A 1 274 ? 81.368 6.922 -138.469 1.00 74.94 274 CYS A CA 1
ATOM 2274 C C . CYS A 1 274 ? 81.087 7.150 -139.962 1.00 74.94 274 CYS A C 1
ATOM 2276 O O . CYS A 1 274 ? 81.962 6.943 -140.808 1.00 74.94 274 CYS A O 1
ATOM 2278 N N . SER A 1 275 ? 79.886 7.624 -140.299 1.00 74.06 275 SER A N 1
ATOM 2279 C CA . SER A 1 275 ? 79.532 8.006 -141.669 1.00 74.06 275 SER A CA 1
ATOM 2280 C C . SER A 1 275 ? 80.332 9.222 -142.145 1.00 74.06 275 SER A C 1
ATOM 2282 O O . SER A 1 275 ? 80.815 9.224 -143.277 1.00 74.06 275 SER A O 1
ATOM 2284 N N . ILE A 1 276 ? 80.532 10.228 -141.287 1.00 78.06 276 ILE A N 1
ATOM 2285 C CA . ILE A 1 276 ? 81.380 11.399 -141.554 1.00 78.06 276 ILE A CA 1
ATOM 2286 C C . ILE A 1 276 ? 82.829 10.974 -141.780 1.00 78.06 276 ILE A C 1
ATOM 2288 O O . ILE A 1 276 ? 83.433 11.434 -142.743 1.00 78.06 276 ILE A O 1
ATOM 2292 N N . ASP A 1 277 ? 83.379 10.066 -140.975 1.00 75.56 277 ASP A N 1
ATOM 2293 C CA . ASP A 1 277 ? 84.722 9.516 -141.197 1.00 75.56 277 ASP A CA 1
ATOM 2294 C C . ASP A 1 277 ? 84.813 8.740 -142.520 1.00 75.56 277 ASP A C 1
ATOM 2296 O O . ASP A 1 277 ? 85.812 8.829 -143.245 1.00 75.56 277 ASP A O 1
ATOM 2300 N N . GLY A 1 278 ? 83.746 8.024 -142.885 1.00 71.94 278 GLY A N 1
ATOM 2301 C CA . GLY A 1 278 ? 83.591 7.417 -144.205 1.00 71.94 278 GLY A CA 1
ATOM 2302 C C . GLY A 1 278 ? 83.635 8.456 -145.329 1.00 71.94 278 GLY A C 1
ATOM 2303 O O . GLY A 1 278 ? 84.411 8.312 -146.277 1.00 71.94 278 GLY A O 1
ATOM 2304 N N . PHE A 1 279 ? 82.863 9.539 -145.209 1.00 74.88 279 PHE A N 1
ATOM 2305 C CA . PHE A 1 279 ? 82.888 10.656 -146.154 1.00 74.88 279 PHE A CA 1
ATOM 2306 C C . PHE A 1 279 ? 84.244 11.354 -146.191 1.00 74.88 279 PHE A C 1
ATOM 2308 O O . PHE A 1 279 ? 84.714 11.701 -147.270 1.00 74.88 279 PHE A O 1
ATOM 2315 N N . LYS A 1 280 ? 84.910 11.514 -145.048 1.00 77.69 280 LYS A N 1
ATOM 2316 C CA . LYS A 1 280 ? 86.232 12.126 -144.947 1.00 77.69 280 LYS A CA 1
ATOM 2317 C C . LYS A 1 280 ? 87.266 11.330 -145.738 1.00 77.69 280 LYS A C 1
ATOM 2319 O O . LYS A 1 280 ? 87.977 11.921 -146.541 1.00 77.69 280 LYS A O 1
ATOM 2324 N N . LYS A 1 281 ? 87.262 9.996 -145.633 1.00 74.38 281 LYS A N 1
ATOM 2325 C CA . LYS A 1 281 ? 88.101 9.121 -146.475 1.00 74.38 281 LYS A CA 1
ATOM 2326 C C . LYS A 1 281 ? 87.790 9.245 -147.966 1.00 74.38 281 LYS A C 1
ATOM 2328 O O . LYS A 1 281 ? 88.706 9.200 -148.787 1.00 74.38 281 LYS A O 1
ATOM 2333 N N . ILE A 1 282 ? 86.515 9.395 -148.334 1.00 73.38 282 ILE A N 1
ATOM 2334 C CA . ILE A 1 282 ? 86.103 9.624 -149.730 1.00 73.38 282 ILE A CA 1
ATOM 2335 C C . ILE A 1 282 ? 86.618 10.980 -150.229 1.00 73.38 282 ILE A C 1
ATOM 2337 O O . ILE A 1 282 ? 87.126 11.079 -151.344 1.00 73.38 282 ILE A O 1
ATOM 2341 N N . VAL A 1 283 ? 86.516 12.027 -149.410 1.00 72.88 283 VAL A N 1
ATOM 2342 C CA . VAL A 1 283 ? 87.031 13.363 -149.730 1.00 72.88 283 VAL A CA 1
ATOM 2343 C C . VAL A 1 283 ? 88.554 13.347 -149.830 1.00 72.88 283 VAL A C 1
ATOM 2345 O O . VAL A 1 283 ? 89.088 13.925 -150.770 1.00 72.88 283 VAL A O 1
ATOM 2348 N N . GLU A 1 284 ? 89.259 12.653 -148.938 1.00 74.31 284 GLU A N 1
ATOM 2349 C CA . GLU A 1 284 ? 90.715 12.472 -149.007 1.00 74.31 284 GLU A CA 1
ATOM 2350 C C . GLU A 1 284 ? 91.124 11.761 -150.305 1.00 74.31 284 GLU A C 1
ATOM 2352 O O . GLU A 1 284 ? 91.964 12.274 -151.038 1.00 74.31 284 GLU A O 1
ATOM 2357 N N . THR A 1 285 ? 90.456 10.663 -150.679 1.00 70.56 285 THR A N 1
ATOM 2358 C CA . THR A 1 285 ? 90.721 9.980 -151.964 1.00 70.56 285 THR A CA 1
ATOM 2359 C C . THR A 1 285 ? 90.363 10.832 -153.185 1.00 70.56 285 THR A C 1
ATOM 2361 O O . THR A 1 285 ? 91.071 10.799 -154.192 1.00 70.56 285 THR A O 1
ATOM 2364 N N . LEU A 1 286 ? 89.288 11.624 -153.133 1.00 71.25 286 LEU A N 1
ATOM 2365 C CA . LEU A 1 286 ? 88.973 12.605 -154.179 1.00 71.25 286 LEU A CA 1
ATOM 2366 C C . LEU A 1 286 ? 90.033 13.706 -154.263 1.00 71.25 286 LEU A C 1
ATOM 2368 O O . LEU A 1 286 ? 90.390 14.114 -155.366 1.00 71.25 286 LEU A O 1
ATOM 2372 N N . THR A 1 287 ? 90.555 14.157 -153.124 1.00 73.88 287 THR A N 1
ATOM 2373 C CA . THR A 1 287 ? 91.601 15.183 -153.042 1.00 73.88 287 THR A CA 1
ATOM 2374 C C . THR A 1 287 ? 92.914 14.658 -153.617 1.00 73.88 287 THR A C 1
ATOM 2376 O O . THR A 1 287 ? 93.511 15.324 -154.458 1.00 73.88 287 THR A O 1
ATOM 2379 N N . GLU A 1 288 ? 93.306 13.425 -153.287 1.00 70.31 288 GLU A N 1
ATOM 2380 C CA . GLU A 1 288 ? 94.460 12.750 -153.898 1.00 70.31 288 GLU A CA 1
ATOM 2381 C C . GLU A 1 288 ? 94.287 12.582 -155.417 1.00 70.31 288 GLU A C 1
ATOM 2383 O O . GLU A 1 288 ? 95.222 12.806 -156.188 1.00 70.31 288 GLU A O 1
ATOM 2388 N N . ASN A 1 289 ? 93.081 12.233 -155.881 1.00 68.25 289 ASN A N 1
ATOM 2389 C CA . ASN A 1 289 ? 92.774 12.147 -157.311 1.00 68.25 289 ASN A CA 1
ATOM 2390 C C . ASN A 1 289 ? 92.841 13.517 -158.008 1.00 68.25 289 ASN A C 1
ATOM 2392 O O . ASN A 1 289 ? 93.335 13.606 -159.135 1.00 68.25 289 ASN A O 1
ATOM 2396 N N . LEU A 1 290 ? 92.378 14.584 -157.350 1.00 68.81 290 LEU A N 1
ATOM 2397 C CA . LEU A 1 290 ? 92.487 15.957 -157.844 1.00 68.81 290 LEU A CA 1
ATOM 2398 C C . LEU A 1 290 ? 93.944 16.427 -157.891 1.00 68.81 290 LEU A C 1
ATOM 2400 O O . LEU A 1 290 ? 94.346 17.025 -158.888 1.00 68.81 290 LEU A O 1
ATOM 2404 N N . GLU A 1 291 ? 94.769 16.114 -156.891 1.00 64.69 291 GLU A N 1
ATOM 2405 C CA . GLU A 1 291 ? 96.211 16.389 -156.934 1.00 64.69 291 GLU A CA 1
ATOM 2406 C C . GLU A 1 291 ? 96.899 15.649 -158.086 1.00 64.69 291 GLU A C 1
ATOM 2408 O O . GLU A 1 291 ? 97.756 16.216 -158.771 1.00 64.69 291 GLU A O 1
ATOM 2413 N N . LYS A 1 292 ? 96.486 14.406 -158.358 1.00 63.91 292 LYS A N 1
ATOM 2414 C CA . LYS A 1 292 ? 96.987 13.612 -159.487 1.00 63.91 292 LYS A CA 1
ATOM 2415 C C . LYS A 1 292 ? 96.631 14.246 -160.835 1.00 63.91 292 LYS A C 1
ATOM 2417 O O . LYS A 1 292 ? 97.515 14.434 -161.669 1.00 63.91 292 LYS A O 1
ATOM 2422 N N . LEU A 1 293 ? 95.374 14.661 -161.010 1.00 61.78 293 LEU A N 1
ATOM 2423 C CA . LEU A 1 293 ? 94.911 15.408 -162.188 1.00 61.78 293 LEU A CA 1
ATOM 2424 C C . LEU A 1 293 ? 95.635 16.752 -162.342 1.00 61.78 293 LEU A C 1
ATOM 2426 O O . LEU A 1 293 ? 95.979 17.148 -163.454 1.00 61.78 293 LEU A O 1
ATOM 2430 N N . THR A 1 294 ? 95.909 17.441 -161.234 1.00 63.69 294 THR A N 1
ATOM 2431 C CA . THR A 1 294 ? 96.605 18.736 -161.230 1.00 63.69 294 THR A CA 1
ATOM 2432 C C . THR A 1 294 ? 98.078 18.580 -161.628 1.00 63.69 294 THR A C 1
ATOM 2434 O O . THR A 1 294 ? 98.603 19.402 -162.382 1.00 63.69 294 THR A O 1
ATOM 2437 N N . LYS A 1 295 ? 98.736 17.484 -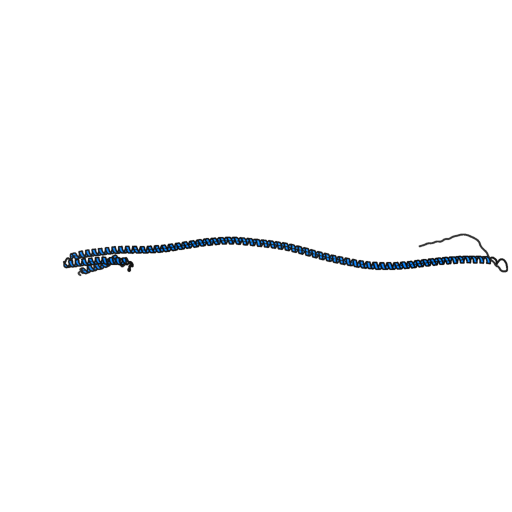161.225 1.00 60.69 295 LYS A N 1
ATOM 2438 C CA . LYS A 1 295 ? 100.080 17.118 -161.707 1.00 60.69 295 LYS A CA 1
ATOM 2439 C C . LYS A 1 295 ? 100.101 16.776 -163.200 1.00 60.69 295 LYS A C 1
ATOM 2441 O O . LYS A 1 295 ? 100.989 17.245 -163.907 1.00 60.69 295 LYS A O 1
ATOM 2446 N N . GLU A 1 296 ? 99.107 16.046 -163.705 1.00 59.91 296 GLU A N 1
ATOM 2447 C CA . GLU A 1 296 ? 98.997 15.722 -165.138 1.00 59.91 296 GLU A CA 1
ATOM 2448 C C . GLU A 1 296 ? 98.726 16.964 -166.014 1.00 59.91 296 GLU A C 1
ATOM 2450 O O . GLU A 1 296 ? 99.241 17.072 -167.132 1.00 59.91 296 GLU A O 1
ATOM 2455 N N . LEU A 1 297 ? 97.974 17.944 -165.502 1.00 58.78 297 LEU A N 1
ATOM 2456 C CA . LEU A 1 297 ? 97.746 19.238 -166.162 1.00 58.78 297 LEU A CA 1
ATOM 2457 C C . LEU A 1 297 ? 99.001 20.129 -166.160 1.00 58.78 297 LEU A C 1
ATOM 2459 O O . LEU A 1 297 ? 99.267 20.819 -167.148 1.00 58.78 297 LEU A O 1
ATOM 2463 N N . GLY A 1 298 ? 99.803 20.070 -165.093 1.00 59.12 298 GLY A N 1
ATOM 2464 C CA . GLY A 1 298 ? 101.093 20.760 -164.997 1.00 59.12 298 GLY A CA 1
ATOM 2465 C C . GLY A 1 298 ? 102.148 20.231 -165.977 1.00 59.12 298 GLY A C 1
ATOM 2466 O O . GLY A 1 298 ? 102.946 21.009 -166.502 1.00 59.12 298 GLY A O 1
ATOM 2467 N N . GLU A 1 299 ? 102.128 18.934 -166.292 1.00 57.62 299 GLU A N 1
ATOM 2468 C CA . GLU A 1 299 ? 103.068 18.324 -167.245 1.00 57.62 299 GLU A CA 1
ATOM 2469 C C . GLU A 1 299 ? 102.671 18.534 -168.719 1.00 57.62 299 GLU A C 1
ATOM 2471 O O . GLU A 1 299 ? 103.553 18.615 -169.578 1.00 57.62 299 GLU A O 1
ATOM 2476 N N . LYS A 1 300 ? 101.378 18.722 -169.028 1.00 56.62 300 LYS A N 1
ATOM 2477 C CA . LYS A 1 300 ? 100.913 19.060 -170.390 1.00 56.62 300 LYS A CA 1
ATOM 2478 C C . LYS A 1 300 ? 101.215 20.502 -170.808 1.00 56.62 300 LYS A C 1
ATOM 2480 O O . LYS A 1 300 ? 101.548 20.726 -171.965 1.00 56.62 300 LYS A O 1
ATOM 2485 N N . LYS A 1 301 ? 101.191 21.468 -169.884 1.00 55.66 301 LYS A N 1
ATOM 2486 C CA . LYS A 1 301 ? 101.475 22.884 -170.199 1.00 55.66 301 LYS A CA 1
ATOM 2487 C C . LYS A 1 301 ? 102.958 23.203 -170.432 1.00 55.66 301 LYS A C 1
ATOM 2489 O O . LYS A 1 301 ? 103.274 24.227 -171.019 1.00 55.66 301 LYS A O 1
ATOM 2494 N N . LYS A 1 302 ? 103.885 22.333 -170.015 1.00 53.81 302 LYS A N 1
ATOM 2495 C CA . LYS A 1 302 ? 105.338 22.588 -170.097 1.00 53.81 302 LYS A CA 1
ATOM 2496 C C . LYS A 1 302 ? 106.004 22.091 -171.392 1.00 53.81 302 LYS A C 1
ATOM 2498 O O . LYS A 1 302 ? 107.219 22.208 -171.524 1.00 53.81 302 LYS A O 1
ATOM 2503 N N . LYS A 1 303 ? 105.240 21.523 -172.338 1.00 50.53 303 LYS A N 1
ATOM 2504 C CA . LYS A 1 303 ? 105.766 20.888 -173.565 1.00 50.53 303 LYS A CA 1
ATOM 2505 C C . LYS A 1 303 ? 105.301 21.522 -174.886 1.00 50.53 303 LYS A C 1
ATOM 2507 O O . LYS A 1 303 ? 105.713 21.027 -175.930 1.00 50.53 303 LYS A O 1
ATOM 2512 N N . GLU A 1 304 ? 104.511 22.600 -174.853 1.00 45.09 304 GLU A N 1
ATOM 2513 C CA . GLU A 1 304 ? 103.856 23.161 -176.053 1.00 45.09 304 GLU A CA 1
ATOM 2514 C C . GLU A 1 304 ? 104.206 24.633 -176.380 1.00 45.09 304 GLU A C 1
ATOM 2516 O O . GLU A 1 304 ? 103.760 25.134 -177.399 1.00 45.09 304 GLU A O 1
ATOM 2521 N N . GLU A 1 305 ? 105.077 25.313 -175.620 1.00 44.41 305 GLU A N 1
ATOM 2522 C CA . GLU A 1 305 ? 105.467 26.717 -175.905 1.00 44.41 305 GLU A CA 1
ATOM 2523 C C . GLU A 1 305 ? 106.993 26.928 -175.919 1.00 44.41 305 GLU A C 1
ATOM 2525 O O . GLU A 1 305 ? 107.554 27.796 -175.254 1.00 44.41 305 GLU A O 1
ATOM 2530 N N . LEU A 1 306 ? 107.702 26.098 -176.691 1.00 42.00 306 LEU A N 1
ATOM 2531 C CA . LEU A 1 306 ? 109.106 26.334 -177.055 1.00 42.00 306 LEU A CA 1
ATOM 2532 C C . LEU A 1 306 ? 109.385 25.833 -178.485 1.00 42.00 306 LEU A C 1
ATOM 2534 O O . LEU A 1 306 ? 110.219 24.951 -178.692 1.00 42.00 306 LEU A O 1
ATOM 2538 N N . LYS A 1 307 ? 108.633 26.373 -179.462 1.00 40.72 307 LYS A N 1
ATOM 2539 C CA . LYS A 1 307 ? 108.970 26.523 -180.899 1.00 40.72 307 LYS A CA 1
ATOM 2540 C C . LYS A 1 307 ? 107.784 27.153 -181.652 1.00 40.72 307 LYS A C 1
ATOM 2542 O O . LYS A 1 307 ? 106.719 26.562 -181.615 1.00 40.72 307 LYS A O 1
ATOM 2547 N N . GLU A 1 308 ? 108.046 28.249 -182.384 1.00 38.94 308 GLU A N 1
ATOM 2548 C CA . GLU A 1 308 ? 107.148 29.004 -183.304 1.00 38.94 308 GLU A CA 1
ATOM 2549 C C . GLU A 1 308 ? 106.518 30.263 -182.654 1.00 38.94 308 GLU A C 1
ATOM 2551 O O . GLU A 1 308 ? 105.588 30.167 -181.873 1.00 38.94 308 GLU A O 1
ATOM 2556 N N . ALA A 1 309 ? 107.181 31.427 -182.664 1.00 36.69 309 ALA A N 1
ATOM 2557 C CA . ALA A 1 309 ? 107.322 32.416 -183.748 1.00 36.69 309 ALA A CA 1
ATOM 2558 C C . ALA A 1 309 ? 106.085 33.321 -183.963 1.00 36.69 309 ALA A C 1
ATOM 2560 O O . ALA A 1 309 ? 104.954 32.853 -184.019 1.00 36.69 309 ALA A O 1
ATOM 2561 N N . THR A 1 310 ? 106.386 34.602 -184.221 1.00 34.00 310 THR A N 1
ATOM 2562 C CA . THR A 1 310 ? 105.560 35.694 -184.790 1.00 34.00 310 THR A CA 1
ATOM 2563 C C . THR A 1 310 ? 104.647 36.525 -183.865 1.00 34.00 310 THR A C 1
ATOM 2565 O O . THR A 1 310 ? 103.493 36.196 -183.624 1.00 34.00 310 THR A O 1
ATOM 2568 N N . ASP A 1 311 ? 105.232 37.673 -183.495 1.00 32.47 311 ASP A N 1
ATOM 2569 C CA . ASP A 1 311 ? 104.691 39.042 -183.511 1.00 32.47 311 ASP A CA 1
ATOM 2570 C C . ASP A 1 311 ? 104.010 39.661 -182.269 1.00 32.47 311 ASP A C 1
ATOM 2572 O O . ASP A 1 311 ? 102.873 39.375 -181.911 1.00 32.47 311 ASP A O 1
ATOM 2576 N N . GLU A 1 312 ? 104.768 40.638 -181.740 1.00 36.16 312 GLU A N 1
ATOM 2577 C CA . GLU A 1 312 ? 104.388 41.855 -181.000 1.00 36.16 312 GLU A CA 1
ATOM 2578 C C . GLU A 1 312 ? 104.332 41.816 -179.454 1.00 36.16 312 GLU A C 1
ATOM 2580 O O . GLU A 1 312 ? 103.289 41.800 -178.809 1.00 36.16 312 GLU A O 1
ATOM 2585 N N . LEU A 1 313 ? 105.543 41.917 -178.880 1.00 38.22 313 LEU A N 1
ATOM 2586 C CA . LEU A 1 313 ? 105.937 42.786 -177.743 1.00 38.22 313 LEU A CA 1
ATOM 2587 C C . LEU A 1 313 ? 105.368 44.226 -177.888 1.00 38.22 313 LEU A C 1
ATOM 2589 O O . LEU A 1 313 ? 105.165 44.635 -179.034 1.00 38.22 313 LEU A O 1
ATOM 2593 N N . PRO A 1 314 ? 105.174 45.047 -176.822 1.00 47.19 314 PRO A N 1
ATOM 2594 C CA . PRO A 1 314 ? 106.168 45.318 -175.768 1.00 47.19 314 PRO A CA 1
ATOM 2595 C C . PRO A 1 314 ? 105.616 45.350 -174.319 1.00 47.19 314 PRO A C 1
ATOM 2597 O O . PRO A 1 314 ? 104.425 45.532 -174.101 1.00 47.19 314 PRO A O 1
ATOM 2600 N N . ASP A 1 315 ? 106.383 45.010 -173.281 1.00 37.88 315 ASP A N 1
ATOM 2601 C CA . ASP A 1 315 ? 107.644 45.597 -172.779 1.00 37.88 315 ASP A CA 1
ATOM 2602 C C . ASP A 1 315 ? 107.398 46.842 -171.904 1.00 37.88 315 ASP A C 1
ATOM 2604 O O . ASP A 1 315 ? 106.616 47.718 -172.272 1.00 37.88 315 ASP A O 1
ATOM 2608 N N . ILE A 1 316 ? 108.164 46.917 -170.804 1.00 39.53 316 ILE A N 1
ATOM 2609 C CA . ILE A 1 316 ? 108.436 48.093 -169.951 1.00 39.53 316 ILE A CA 1
ATOM 2610 C C . ILE A 1 316 ? 107.645 48.179 -168.628 1.00 39.53 316 ILE A C 1
ATOM 2612 O O . ILE A 1 316 ? 106.446 48.421 -168.638 1.00 39.53 316 ILE A O 1
ATOM 2616 N N . TYR A 1 317 ? 108.246 48.051 -167.433 1.00 42.03 317 TYR A N 1
ATOM 2617 C CA . TYR A 1 317 ? 109.641 47.803 -167.009 1.00 42.03 317 TYR A CA 1
ATOM 2618 C C . TYR A 1 317 ? 109.678 47.654 -165.467 1.00 42.03 317 TYR A C 1
ATOM 2620 O O . TYR A 1 317 ? 108.736 48.097 -164.812 1.00 42.03 317 TYR A O 1
ATOM 2628 N N . GLU A 1 318 ? 110.762 47.036 -164.973 1.00 42.31 318 GLU A N 1
ATOM 2629 C CA . GLU A 1 318 ? 111.652 47.460 -163.857 1.00 42.31 318 GLU A CA 1
ATOM 2630 C C . GLU A 1 318 ? 111.001 48.044 -162.591 1.00 42.31 318 GLU A C 1
ATOM 2632 O O . GLU A 1 318 ? 110.206 48.976 -162.636 1.00 42.31 318 GLU A O 1
ATOM 2637 N N . ASP A 1 319 ? 111.233 47.505 -161.398 1.00 39.84 319 ASP A N 1
ATOM 2638 C CA . ASP A 1 319 ? 112.442 47.601 -160.542 1.00 39.84 319 ASP A CA 1
ATOM 2639 C C . ASP A 1 319 ? 111.820 47.765 -159.125 1.00 39.84 319 ASP A C 1
ATOM 2641 O O . ASP A 1 319 ? 110.675 48.201 -158.999 1.00 39.84 319 ASP A O 1
ATOM 2645 N N . ASP A 1 320 ? 112.340 47.337 -157.985 1.00 39.91 320 ASP A N 1
ATOM 2646 C CA . ASP A 1 320 ? 113.648 47.530 -157.373 1.00 39.91 320 ASP A CA 1
ATOM 2647 C C . ASP A 1 320 ? 113.555 46.751 -156.036 1.00 39.91 320 ASP A C 1
ATOM 2649 O O . ASP A 1 320 ? 112.473 46.582 -155.469 1.00 39.91 320 ASP A O 1
ATOM 2653 N N . GLU A 1 321 ? 114.588 46.025 -155.626 1.00 41.25 321 GLU A N 1
ATOM 2654 C CA . GLU A 1 321 ? 115.509 46.445 -154.562 1.00 41.25 321 GLU A CA 1
ATOM 2655 C C . GLU A 1 321 ? 114.918 46.633 -153.142 1.00 41.25 321 GLU A C 1
ATOM 2657 O O . GLU A 1 321 ? 114.018 47.420 -152.884 1.00 41.25 321 GLU A O 1
ATOM 2662 N N . LEU A 1 322 ? 115.610 45.958 -152.215 1.00 37.84 322 LEU A N 1
ATOM 2663 C CA . LEU A 1 322 ? 116.032 46.437 -150.895 1.00 37.84 322 LEU A CA 1
ATOM 2664 C C . LEU A 1 322 ? 115.060 46.500 -149.696 1.00 37.84 322 LEU A C 1
ATOM 266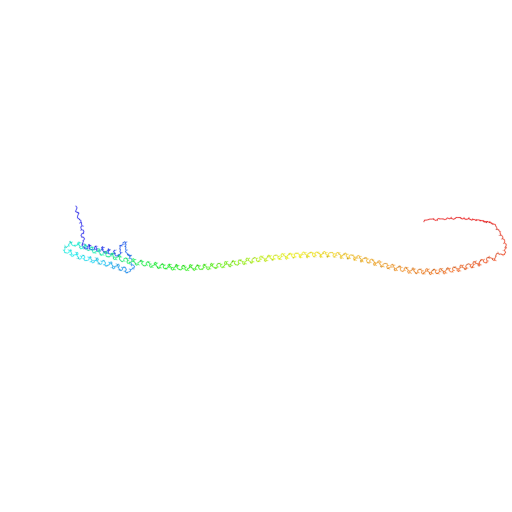6 O O . LEU A 1 322 ? 113.972 47.057 -149.708 1.00 37.84 322 LEU A O 1
ATOM 2670 N N . ASP A 1 323 ? 115.652 45.995 -148.610 1.00 42.03 323 ASP A N 1
ATOM 2671 C CA . ASP A 1 323 ? 115.707 46.545 -147.257 1.00 42.03 323 ASP A CA 1
ATOM 2672 C C . ASP A 1 323 ? 114.554 46.387 -146.246 1.00 42.03 323 ASP A C 1
ATOM 2674 O O . ASP A 1 323 ? 113.487 46.979 -146.332 1.00 42.03 323 ASP A O 1
ATOM 2678 N N . MET A 1 324 ? 114.936 45.650 -145.192 1.00 38.41 324 MET A N 1
ATOM 2679 C CA . MET A 1 324 ? 114.974 46.070 -143.783 1.00 38.41 324 MET A CA 1
ATOM 2680 C C . MET A 1 324 ? 113.654 46.251 -143.017 1.00 38.41 324 MET A C 1
ATOM 2682 O O . MET A 1 324 ? 112.809 47.067 -143.348 1.00 38.41 324 MET A O 1
ATOM 2686 N N . GLU A 1 325 ? 113.611 45.522 -141.890 1.00 42.56 325 GLU A N 1
ATOM 2687 C CA . GLU A 1 325 ? 113.241 46.012 -140.548 1.00 42.56 325 GLU A CA 1
ATOM 2688 C C . GLU A 1 325 ? 111.855 46.676 -140.406 1.00 42.56 325 GLU A C 1
ATOM 2690 O O . GLU A 1 325 ? 111.607 47.772 -140.876 1.00 42.56 325 GLU A O 1
ATOM 2695 N N . SER A 1 326 ? 110.879 46.115 -139.691 1.00 39.88 326 SER A N 1
ATOM 2696 C CA . SER A 1 326 ? 110.852 45.845 -138.241 1.00 39.88 326 SER A CA 1
ATOM 2697 C C . SER A 1 326 ? 109.591 46.508 -137.677 1.00 39.88 326 SER A C 1
ATOM 2699 O O . SER A 1 326 ? 109.249 47.583 -138.155 1.00 39.88 326 SER A O 1
ATOM 2701 N N . PHE A 1 327 ? 109.018 45.916 -136.616 1.00 36.34 327 PHE A N 1
ATOM 2702 C CA . PHE A 1 327 ? 108.211 46.603 -135.587 1.00 36.34 327 PHE A CA 1
ATOM 2703 C C . PHE A 1 327 ? 106.852 47.167 -136.078 1.00 36.34 327 PHE A C 1
ATOM 2705 O O . PHE A 1 327 ? 106.703 47.608 -137.203 1.00 36.34 327 PHE A O 1
ATOM 2712 N N . ASP A 1 328 ? 105.739 47.135 -135.354 1.00 45.28 328 ASP A N 1
ATOM 2713 C CA . ASP A 1 328 ? 105.454 47.090 -133.920 1.00 45.28 328 ASP A CA 1
ATOM 2714 C C . ASP A 1 328 ? 104.069 46.427 -133.735 1.00 45.28 328 ASP A C 1
ATOM 2716 O O . ASP A 1 328 ? 103.227 46.486 -134.630 1.00 45.28 328 ASP A O 1
ATOM 2720 N N . GLN A 1 329 ? 103.878 45.576 -132.725 1.00 46.75 329 GLN A N 1
ATOM 2721 C CA . GLN A 1 329 ? 103.218 45.910 -131.449 1.00 46.75 329 GLN A CA 1
ATOM 2722 C C . GLN A 1 329 ? 101.821 46.536 -131.580 1.00 46.75 329 GLN A C 1
ATOM 2724 O O . GLN A 1 329 ? 101.623 47.547 -132.247 1.00 46.75 329 GLN A O 1
ATOM 2729 N N . LEU A 1 330 ? 100.883 45.946 -130.842 1.00 48.41 330 LEU A N 1
ATOM 2730 C CA . LEU A 1 330 ? 100.176 46.537 -129.694 1.00 48.41 330 LEU A CA 1
ATOM 2731 C C . LEU A 1 330 ? 98.827 45.797 -129.567 1.00 48.41 330 LEU A C 1
ATOM 2733 O O . LEU A 1 330 ? 98.113 45.656 -130.555 1.00 48.41 330 LEU A O 1
ATOM 2737 N N . GLU A 1 331 ? 98.560 45.053 -128.497 1.00 47.12 331 GLU A N 1
ATOM 2738 C CA . GLU A 1 331 ? 98.300 45.461 -127.099 1.00 47.12 331 GLU A CA 1
ATOM 2739 C C . GLU A 1 331 ? 96.801 45.644 -126.807 1.00 47.12 331 GLU A C 1
ATOM 2741 O O . GLU A 1 331 ? 96.018 46.019 -127.679 1.00 47.12 331 GLU A O 1
ATOM 2746 N N . ASP A 1 332 ? 96.506 45.341 -125.540 1.00 44.75 332 ASP A N 1
ATOM 2747 C CA . ASP A 1 332 ? 95.367 45.703 -124.687 1.00 44.75 332 ASP A CA 1
ATOM 2748 C C . ASP A 1 332 ? 94.160 44.739 -124.649 1.00 44.75 332 ASP A C 1
ATOM 2750 O O . ASP A 1 332 ? 93.575 44.386 -125.672 1.00 44.75 332 ASP A O 1
ATOM 2754 N N . GLU A 1 333 ? 93.854 44.100 -123.501 1.00 45.16 333 GLU A N 1
ATOM 2755 C CA . GLU A 1 333 ? 93.365 44.688 -122.218 1.00 45.16 333 GLU A CA 1
ATOM 2756 C C . GLU A 1 333 ? 91.970 45.327 -122.445 1.00 45.16 333 GLU A C 1
ATOM 2758 O O . GLU A 1 333 ? 91.754 46.007 -123.440 1.00 45.16 333 GLU A O 1
ATOM 2763 N N . ASP A 1 334 ? 90.901 45.108 -121.675 1.00 43.19 334 ASP A N 1
ATOM 2764 C CA . ASP A 1 334 ? 90.734 44.892 -120.236 1.00 43.19 334 ASP A CA 1
ATOM 2765 C C . ASP A 1 334 ? 89.256 44.500 -119.926 1.00 43.19 334 ASP A C 1
ATOM 2767 O O . ASP A 1 334 ? 88.378 44.686 -120.772 1.00 43.19 334 ASP A O 1
ATOM 2771 N N . GLU A 1 335 ? 89.023 44.060 -118.676 1.00 45.41 335 GLU A N 1
ATOM 2772 C CA . GLU A 1 335 ? 87.757 44.023 -117.882 1.00 45.41 335 GLU A CA 1
ATOM 2773 C C . GLU A 1 335 ? 86.676 42.940 -118.106 1.00 45.41 335 GLU A C 1
ATOM 2775 O O . GLU A 1 335 ? 85.857 43.007 -119.053 1.00 45.41 335 GLU A O 1
#

Radius of gyration: 111.6 Å; chains: 1; bounding box: 190×63×285 Å